Protein AF-0000000083412648 (afdb_homodimer)

pLDDT: mean 85.41, std 24.95, range [20.49, 98.94]

Radius of gyration: 26.48 Å; Cα contacts (8 Å, |Δi|>4): 550; chains: 2; bounding box: 92×62×52 Å

Nearest PDB structures (foldseek):
  4poi-assembly1_A  TM=8.663E-01  e=1.632E-08  Bacteroides caccae ATCC 43185
  4poi-assembly2_B  TM=8.519E-01  e=1.078E-08  Bacteroides caccae ATCC 43185
  4dsd-assembly2_B  TM=8.509E-01  e=1.288E-08  Bacteroides ovatus ATCC 8483
  3db7-assembly1_A  TM=8.198E-01  e=1.378E-07  Bacteroides thetaiotaomicron
  1r5m-assembly1_A  TM=4.271E-01  e=2.198E-01  Saccharomyces cerevisiae

Sequence (316 aa):
MYRFIQRTVLAIAAVVAAAFIGVNARQAISVESAELPVEAKSFIKQHFGNTTIAKYEKKFWSNSYEIELTDGTDIDFDSKGKCTGIDAPDNAFLSQSIINDLLPKSAVKTLTDNDLINSVEEIEYNSSKGYKVEVRHHTIDDYRFDAAGKVLRVNHDNMYRFIQRTVLAIAAVVAAAFIGVNARQAISVESAELPVEAKSFIKQHFGNTTIAKYEKKFWSNSYEIELTDGTDIDFDSKGKCTGIDAPDNAFLSQSIINDLLPKSAVKTLTDNDLINSVEEIEYNSSKGYKVEVRHHTIDDYRFDAAGKVLRVNHDN

Foldseek 3Di:
DDDPDDPPPPPPPPPPPPPPPPPVQQPFAALVPDPAAPLQSVLCCVQPVPWTWSDKDQDDPQRKMWTAIPQGKIWIAGNNNHTFKIFAHPPAAGDLVNVPVNAAPLQCVVCVVVVFSRQWGMWGQDQQFGIWTWGDDPFIKTWGAHNNNHTDDIDTDD/DDDPDPPPPPPPPPPPPPPPPPPVQQPFAALVPDPAAPLQSVLCCVQPVPWTWSDKDQDDPFRKMWTAIPQGKIWIAGNNNHTFKIFAHPPAAGDLVNVPVNAAPLQCVVCVVVVFSRQWGMWGQDQQFGIWTWGDDPFIKTWGAHNNNHTDDIDTDD

Secondary structure (DSSP, 8-state):
----------------------------B-TTTS---HHHHHHHHHHHTT--EEEEEE-TTT--EEEEETTS-EEEE-TTS-EEEEEPPTT----HHHHHHHS-HHHHHHHHHTT-GGGEEEEEEETTTEEEEEEESSSEEEEEE-TT--EEEEEEE-/----------------------------B-TTTS---HHHHHHHHHHHTT--EEEEEE-TTT--EEEEETTS-EEEE-TTS-EEEEEPPTT----HHHHHHHS-HHHHHHHHHTT-GGGEEEEEEETTTEEEEEEESSSEEEEEE-TT--EEEEEEE-

InterPro domains:
  IPR021533 Putative beta-lactamase-inhibitor-like, PepSY-like [PF11396] (63-151)

Organism: NCBI:txid2530390

Structure (mmCIF, N/CA/C/O backbone):
data_AF-0000000083412648-model_v1
#
loop_
_entity.id
_entity.type
_entity.pdbx_description
1 polymer 'Putative beta-lactamase-inhibitor-like PepSY-like domain-containing protein'
#
loop_
_atom_site.group_PDB
_atom_site.id
_atom_site.type_symbol
_atom_site.label_atom_id
_atom_site.label_alt_id
_atom_site.label_comp_id
_atom_site.label_asym_id
_atom_site.label_entity_id
_atom_site.label_seq_id
_atom_site.pdbx_PDB_ins_code
_atom_site.Cartn_x
_atom_site.Cartn_y
_atom_site.Cartn_z
_atom_site.occupancy
_atom_site.B_iso_or_equiv
_atom_site.auth_seq_id
_atom_site.auth_comp_id
_atom_site.auth_asym_id
_atom_site.auth_atom_id
_atom_site.pdbx_PDB_model_num
ATOM 1 N N . MET A 1 1 ? 75.505 30.616 -18.082 1 20.87 1 MET A N 1
ATOM 2 C CA . MET A 1 1 ? 75.044 30.542 -16.698 1 20.87 1 MET A CA 1
ATOM 3 C C . MET A 1 1 ? 73.56 30.199 -16.637 1 20.87 1 MET A C 1
ATOM 5 O O . MET A 1 1 ? 73.077 29.692 -15.622 1 20.87 1 MET A O 1
ATOM 9 N N . TYR A 1 2 ? 72.676 30.877 -17.502 1 27.71 2 TYR A N 1
ATOM 10 C CA . TYR A 1 2 ? 71.274 31.005 -17.121 1 27.71 2 TYR A CA 1
ATOM 11 C C . TYR A 1 2 ? 70.567 29.657 -17.18 1 27.71 2 TYR A C 1
ATOM 13 O O . TYR A 1 2 ? 70.612 28.97 -18.203 1 27.71 2 TYR A O 1
ATOM 21 N N . ARG A 1 3 ? 70.041 29.075 -15.894 1 23.71 3 ARG A N 1
ATOM 22 C CA . ARG A 1 3 ? 69.385 28.028 -15.118 1 23.71 3 ARG A CA 1
ATOM 23 C C . ARG A 1 3 ? 67.968 27.778 -15.624 1 23.71 3 ARG A C 1
ATOM 25 O O . ARG A 1 3 ? 67.204 28.721 -15.837 1 23.71 3 ARG A O 1
ATOM 32 N N . PHE A 1 4 ? 67.65 26.531 -16.208 1 28.02 4 PHE A N 1
ATOM 33 C CA . PHE A 1 4 ? 66.644 25.591 -16.687 1 28.02 4 PHE A CA 1
ATOM 34 C C . PHE A 1 4 ? 65.538 25.409 -15.655 1 28.02 4 PHE A C 1
ATOM 36 O O . PHE A 1 4 ? 65.715 24.693 -14.667 1 28.02 4 PHE A O 1
ATOM 43 N N . ILE A 1 5 ? 64.84 26.524 -15.083 1 29.88 5 ILE A N 1
ATOM 44 C CA . ILE A 1 5 ? 63.819 26.478 -14.042 1 29.88 5 ILE A CA 1
ATOM 45 C C . ILE A 1 5 ? 62.719 25.496 -14.441 1 29.88 5 ILE A C 1
ATOM 47 O O . ILE A 1 5 ? 62.359 25.402 -15.617 1 29.88 5 ILE A O 1
ATOM 51 N N . GLN A 1 6 ? 62.108 24.63 -13.303 1 23.94 6 GLN A N 1
ATOM 52 C CA . GLN A 1 6 ? 61.381 23.498 -12.739 1 23.94 6 GLN A CA 1
ATOM 53 C C . GLN A 1 6 ? 59.873 23.697 -12.861 1 23.94 6 GLN A C 1
ATOM 55 O O . GLN A 1 6 ? 59.299 24.56 -12.193 1 23.94 6 GLN A O 1
ATOM 60 N N . ARG A 1 7 ? 59.193 23.761 -14.008 1 29.31 7 ARG A N 1
ATOM 61 C CA . ARG A 1 7 ? 57.746 23.855 -14.176 1 29.31 7 ARG A CA 1
ATOM 62 C C . ARG A 1 7 ? 57.036 22.719 -13.447 1 29.31 7 ARG A C 1
ATOM 64 O O . ARG A 1 7 ? 57.278 21.544 -13.732 1 29.31 7 ARG A O 1
ATOM 71 N N . THR A 1 8 ? 56.746 22.824 -12.025 1 27.82 8 THR A N 1
ATOM 72 C CA . THR A 1 8 ? 56 22.003 -11.078 1 27.82 8 THR A CA 1
ATOM 73 C C . THR A 1 8 ? 54.539 21.88 -11.502 1 27.82 8 THR A C 1
ATOM 75 O O . THR A 1 8 ? 53.833 22.884 -11.613 1 27.82 8 THR A O 1
ATOM 78 N N . VAL A 1 9 ? 54.069 20.964 -12.428 1 27.67 9 VAL A N 1
ATOM 79 C CA . VAL A 1 9 ? 52.717 20.604 -12.841 1 27.67 9 VAL A CA 1
ATOM 80 C C . VAL A 1 9 ? 51.916 20.127 -11.631 1 27.67 9 VAL A C 1
ATOM 82 O O . VAL A 1 9 ? 52.303 19.165 -10.964 1 27.67 9 VAL A O 1
ATOM 85 N N . LEU A 1 10 ? 51.242 21.03 -10.832 1 27.02 10 LEU A N 1
ATOM 86 C CA . LEU A 1 10 ? 50.327 20.836 -9.712 1 27.02 10 LEU A CA 1
ATOM 87 C C . LEU A 1 10 ? 49.148 19.957 -10.119 1 27.02 10 LEU A C 1
ATOM 89 O O . LEU A 1 10 ? 48.396 20.305 -11.032 1 27.02 10 LEU A O 1
ATOM 93 N N . ALA A 1 11 ? 49.283 18.618 -10.088 1 28.48 11 ALA A N 1
ATOM 94 C CA . ALA A 1 11 ? 48.234 17.609 -10.215 1 28.48 11 ALA A CA 1
ATOM 95 C C . ALA A 1 11 ? 47.128 17.837 -9.189 1 28.48 11 ALA A C 1
ATOM 97 O O . ALA A 1 11 ? 47.385 17.858 -7.983 1 28.48 11 ALA A O 1
ATOM 98 N N . ILE A 1 12 ? 46.13 18.758 -9.429 1 27.4 12 ILE A N 1
ATOM 99 C CA . ILE A 1 12 ? 44.948 18.965 -8.6 1 27.4 12 ILE A CA 1
ATOM 100 C C . ILE A 1 12 ? 44.185 17.65 -8.452 1 27.4 12 ILE A C 1
ATOM 102 O O . ILE A 1 12 ? 43.732 17.073 -9.443 1 27.4 12 ILE A O 1
ATOM 106 N N . ALA A 1 13 ? 44.527 16.803 -7.482 1 26.87 13 ALA A N 1
ATOM 107 C CA . ALA A 1 13 ? 43.775 15.644 -7.009 1 26.87 13 ALA A CA 1
ATOM 108 C C . ALA A 1 13 ? 42.351 16.034 -6.623 1 26.87 13 ALA A C 1
ATOM 110 O O . ALA A 1 13 ? 42.147 16.85 -5.722 1 26.87 13 ALA A O 1
ATOM 111 N N . ALA A 1 14 ? 41.477 16.182 -7.626 1 27.5 14 ALA A N 1
ATOM 112 C CA . ALA A 1 14 ? 40.059 16.34 -7.313 1 27.5 14 ALA A CA 1
ATOM 113 C C . ALA A 1 14 ? 39.566 15.211 -6.412 1 27.5 14 ALA A C 1
ATOM 115 O O . ALA A 1 14 ? 39.633 14.038 -6.784 1 27.5 14 ALA A O 1
ATOM 116 N N . VAL A 1 15 ? 39.716 15.332 -5.092 1 28.35 15 VAL A N 1
ATOM 117 C CA . VAL A 1 15 ? 39.068 14.493 -4.089 1 28.35 15 VAL A CA 1
ATOM 118 C C . VAL A 1 15 ? 37.563 14.452 -4.344 1 28.35 15 VAL A C 1
ATOM 120 O O . VAL A 1 15 ? 36.889 15.484 -4.287 1 28.35 15 VAL A O 1
ATOM 123 N N . VAL A 1 16 ? 37.083 13.642 -5.249 1 29.91 16 VAL A N 1
ATOM 124 C CA . VAL A 1 16 ? 35.661 13.325 -5.326 1 29.91 16 VAL A CA 1
ATOM 125 C C . VAL A 1 16 ? 35.161 12.855 -3.962 1 29.91 16 VAL A C 1
ATOM 127 O O . VAL A 1 16 ? 35.573 11.8 -3.473 1 29.91 16 VAL A O 1
ATOM 130 N N . ALA A 1 17 ? 34.945 13.738 -3.031 1 29.37 17 ALA A N 1
ATOM 131 C CA . ALA A 1 17 ? 34.176 13.4 -1.836 1 29.37 17 ALA A CA 1
ATOM 132 C C . ALA A 1 17 ? 32.853 12.735 -2.206 1 29.37 17 ALA A C 1
ATOM 134 O O . ALA A 1 17 ? 31.979 13.368 -2.804 1 29.37 17 ALA A O 1
ATOM 135 N N . ALA A 1 18 ? 32.857 11.477 -2.568 1 29.18 18 ALA A N 1
ATOM 136 C CA . ALA A 1 18 ? 31.618 10.704 -2.577 1 29.18 18 ALA A CA 1
ATOM 137 C C . ALA A 1 18 ? 30.821 10.928 -1.295 1 29.18 18 ALA A C 1
ATOM 139 O O . ALA A 1 18 ? 31.222 10.475 -0.22 1 29.18 18 ALA A O 1
ATOM 140 N N . ALA A 1 19 ? 30.239 12.079 -1.138 1 29.9 19 ALA A N 1
ATOM 141 C CA . ALA A 1 19 ? 29.236 12.201 -0.082 1 29.9 19 ALA A CA 1
ATOM 142 C C . ALA A 1 19 ? 28.329 10.975 -0.044 1 29.9 19 ALA A C 1
ATOM 144 O O . ALA A 1 19 ? 27.605 10.7 -1.003 1 29.9 19 ALA A O 1
ATOM 145 N N . PHE A 1 20 ? 28.716 9.935 0.657 1 30.47 20 PHE A N 1
ATOM 146 C CA . PHE A 1 20 ? 27.807 8.88 1.092 1 30.47 20 PHE A CA 1
ATOM 147 C C . PHE A 1 20 ? 26.467 9.464 1.522 1 30.47 20 PHE A C 1
ATOM 149 O O . PHE A 1 20 ? 26.377 10.133 2.553 1 30.47 20 PHE A O 1
ATOM 156 N N . ILE A 1 21 ? 25.7 9.992 0.648 1 32.11 21 ILE A N 1
ATOM 157 C CA . ILE A 1 21 ? 24.3 10.153 1.025 1 32.11 21 ILE A CA 1
ATOM 158 C C . ILE A 1 21 ? 23.826 8.92 1.791 1 32.11 21 ILE A C 1
ATOM 160 O O . ILE A 1 21 ? 23.762 7.822 1.234 1 32.11 21 ILE A O 1
ATOM 164 N N . GLY A 1 22 ? 24.164 8.821 3.041 1 32.15 22 GLY A N 1
ATOM 165 C CA . GLY A 1 22 ? 23.523 7.855 3.92 1 32.15 22 GLY A CA 1
ATOM 166 C C . GLY A 1 22 ? 22.039 7.695 3.65 1 32.15 22 GLY A C 1
ATOM 167 O O . GLY A 1 22 ? 21.248 8.592 3.949 1 32.15 22 GLY A O 1
ATOM 168 N N . VAL A 1 23 ? 21.597 7.038 2.641 1 36.74 23 VAL A N 1
ATOM 169 C CA . VAL A 1 23 ? 20.266 6.441 2.682 1 36.74 23 VAL A CA 1
ATOM 170 C C . VAL A 1 23 ? 20.015 5.834 4.061 1 36.74 23 VAL A C 1
ATOM 172 O O . VAL A 1 23 ? 20.742 4.936 4.492 1 36.74 23 VAL A O 1
ATOM 175 N N . ASN A 1 24 ? 19.791 6.581 5.11 1 39.35 24 ASN A N 1
ATOM 176 C CA . ASN A 1 24 ? 19.325 5.907 6.317 1 39.35 24 ASN A CA 1
ATOM 177 C C . ASN A 1 24 ? 18.402 4.739 5.985 1 39.35 24 ASN A C 1
ATOM 179 O O . ASN A 1 24 ? 17.243 4.943 5.619 1 39.35 24 ASN A O 1
ATOM 183 N N . ALA A 1 25 ? 18.882 3.718 5.392 1 46.8 25 ALA A N 1
ATOM 184 C CA . ALA A 1 25 ? 18.241 2.42 5.198 1 46.8 25 ALA A CA 1
ATOM 185 C C . ALA A 1 25 ? 17.493 1.984 6.455 1 46.8 25 ALA A C 1
ATOM 187 O O . ALA A 1 25 ? 18.083 1.888 7.534 1 46.8 25 ALA A O 1
ATOM 188 N N . ARG A 1 26 ? 16.127 2.439 6.618 1 58.84 26 ARG A N 1
ATOM 189 C CA . ARG A 1 26 ? 15.425 1.791 7.72 1 58.84 26 ARG A CA 1
ATOM 190 C C . ARG A 1 26 ? 15.984 0.396 7.981 1 58.84 26 ARG A C 1
ATOM 192 O O . ARG A 1 26 ? 16.221 -0.369 7.044 1 58.84 26 ARG A O 1
ATOM 199 N N . GLN A 1 27 ? 16.615 0.21 9.173 1 75.12 27 GLN A N 1
ATOM 200 C CA . GLN A 1 27 ? 17.099 -1.108 9.57 1 75.12 27 GLN A CA 1
ATOM 201 C C . GLN A 1 27 ? 16.004 -2.161 9.43 1 75.12 27 GLN A C 1
ATOM 203 O O . GLN A 1 27 ? 14.872 -1.951 9.873 1 75.12 27 GLN A O 1
ATOM 208 N N . ALA A 1 28 ? 16.343 -3.167 8.744 1 85.17 28 ALA A N 1
ATOM 209 C CA . ALA A 1 28 ? 15.451 -4.313 8.585 1 85.17 28 ALA A CA 1
ATOM 210 C C . ALA A 1 28 ? 14.977 -4.831 9.94 1 85.17 28 ALA A C 1
ATOM 212 O O . ALA A 1 28 ? 15.731 -4.818 10.916 1 85.17 28 ALA A O 1
ATOM 213 N N . ILE A 1 29 ? 13.723 -5.139 10.07 1 91.35 29 ILE A N 1
ATOM 214 C CA . ILE A 1 29 ? 13.081 -5.65 11.276 1 91.35 29 ILE A CA 1
ATOM 215 C C . ILE A 1 29 ? 12.808 -7.144 11.122 1 91.35 29 ILE A C 1
ATOM 217 O O . ILE A 1 29 ? 12.419 -7.603 10.046 1 91.35 29 ILE A O 1
ATOM 221 N N . SER A 1 30 ? 13.106 -7.882 12.236 1 94.83 30 SER A N 1
ATOM 222 C CA . SER A 1 30 ? 12.75 -9.296 12.197 1 94.83 30 SER A CA 1
ATOM 223 C C . SER A 1 30 ? 11.238 -9.483 12.116 1 94.83 30 SER A C 1
ATOM 225 O O . SER A 1 30 ? 10.477 -8.662 12.632 1 94.83 30 SER A O 1
ATOM 227 N N . VAL A 1 31 ? 10.806 -10.588 11.523 1 95.54 31 VAL A N 1
ATOM 228 C CA . VAL A 1 31 ? 9.387 -10.901 11.392 1 95.54 31 VAL A CA 1
ATOM 229 C C . VAL A 1 31 ? 8.757 -11.036 12.776 1 95.54 31 VAL A C 1
ATOM 231 O O . VAL A 1 31 ? 7.647 -10.552 13.01 1 95.54 31 VAL A O 1
ATOM 234 N N . GLU A 1 32 ? 9.452 -11.596 13.771 1 94.65 32 GLU A N 1
ATOM 235 C CA . GLU A 1 32 ? 8.968 -11.831 15.128 1 94.65 32 GLU A CA 1
ATOM 236 C C . GLU A 1 32 ? 8.746 -10.516 15.87 1 94.65 32 GLU A C 1
ATOM 238 O O . GLU A 1 32 ? 7.836 -10.408 16.695 1 94.65 32 GLU A O 1
ATOM 243 N N . SER A 1 33 ? 9.465 -9.536 15.566 1 95.01 33 SER A N 1
ATOM 244 C CA . SER A 1 33 ? 9.411 -8.278 16.302 1 95.01 33 SER A CA 1
ATOM 245 C C . SER A 1 33 ? 8.389 -7.324 15.694 1 95.01 33 SER A C 1
ATOM 247 O O . SER A 1 33 ? 8.049 -6.303 16.295 1 95.01 33 SER A O 1
ATOM 249 N N . ALA A 1 34 ? 7.925 -7.627 14.501 1 95.43 34 ALA A N 1
ATOM 250 C CA . ALA A 1 34 ? 6.972 -6.748 13.828 1 95.43 34 ALA A CA 1
ATOM 251 C C . ALA A 1 34 ? 5.593 -6.836 14.475 1 95.43 34 ALA A C 1
ATOM 253 O O . ALA A 1 34 ? 5.174 -7.908 14.918 1 95.43 34 ALA A O 1
ATOM 254 N N . GLU A 1 35 ? 4.876 -5.726 14.581 1 95.4 35 GLU A N 1
ATOM 255 C CA . GLU A 1 35 ? 3.507 -5.7 15.088 1 95.4 35 GLU A CA 1
ATOM 256 C C . GLU A 1 35 ? 2.513 -6.138 14.016 1 95.4 35 GLU A C 1
ATOM 258 O O . GLU A 1 35 ? 1.796 -5.309 13.452 1 95.4 35 GLU A O 1
ATOM 263 N N . LEU A 1 36 ? 2.432 -7.434 13.814 1 98.04 36 LEU A N 1
ATOM 264 C CA . LEU A 1 36 ? 1.576 -8.063 12.814 1 98.04 36 LEU A CA 1
ATOM 265 C C . LEU A 1 36 ? 0.714 -9.153 13.443 1 98.04 36 LEU A C 1
ATOM 267 O O . LEU A 1 36 ? 1.077 -9.717 14.478 1 98.04 36 LEU A O 1
ATOM 271 N N . PRO A 1 37 ? -0.41 -9.458 12.786 1 98.37 37 PRO A N 1
ATOM 272 C CA . PRO A 1 37 ? -1.192 -10.609 13.243 1 98.37 37 PRO A CA 1
ATOM 273 C C . PRO A 1 37 ? -0.417 -11.922 13.152 1 98.37 37 PRO A C 1
ATOM 275 O O . PRO A 1 37 ? 0.441 -12.077 12.279 1 98.37 37 PRO A O 1
ATOM 278 N N . VAL A 1 38 ? -0.712 -12.852 13.969 1 98.36 38 VAL A N 1
ATOM 279 C CA . VAL A 1 38 ? -0.053 -14.151 14.047 1 98.36 38 VAL A CA 1
ATOM 280 C C . VAL A 1 38 ? -0.126 -14.849 12.691 1 98.36 38 VAL A C 1
ATOM 282 O O . VAL A 1 38 ? 0.855 -15.447 12.24 1 9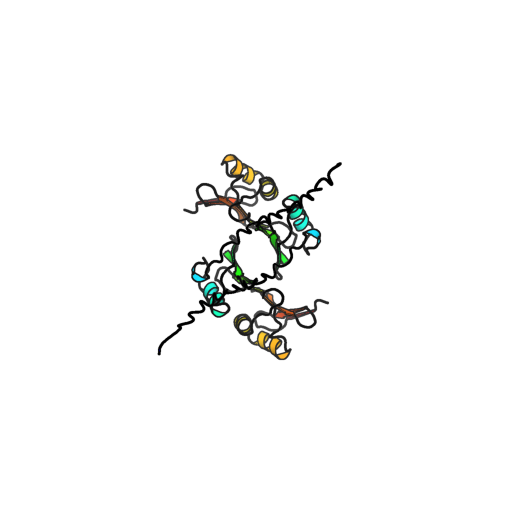8.36 38 VAL A O 1
ATOM 285 N N . GLU A 1 39 ? -1.263 -14.795 11.999 1 98.66 39 GLU A N 1
ATOM 286 C CA . GLU A 1 39 ? -1.447 -15.458 10.711 1 98.66 39 GLU A CA 1
ATOM 287 C C . GLU A 1 39 ? -0.492 -14.9 9.661 1 98.66 39 GLU A C 1
ATOM 289 O O . GLU A 1 39 ? 0.037 -15.647 8.835 1 98.66 39 GLU A O 1
ATOM 294 N N . ALA A 1 40 ? -0.319 -13.584 9.649 1 98.62 40 ALA A N 1
ATOM 295 C CA . ALA A 1 40 ? 0.614 -12.959 8.716 1 98.62 40 ALA A CA 1
ATOM 296 C C . ALA A 1 40 ? 2.048 -13.403 8.993 1 98.62 40 ALA A C 1
ATOM 298 O O . ALA A 1 40 ? 2.789 -13.744 8.068 1 98.62 40 ALA A O 1
ATOM 299 N N . LYS A 1 41 ? 2.434 -13.374 10.256 1 98.35 41 LYS A N 1
ATOM 300 C CA . LYS A 1 41 ? 3.772 -13.825 10.627 1 98.35 41 LYS A CA 1
ATOM 301 C C . LYS A 1 41 ? 4.005 -15.27 10.196 1 98.35 41 LYS A C 1
ATOM 303 O O . LYS A 1 41 ? 5.066 -15.601 9.664 1 98.35 41 LYS A O 1
ATOM 308 N N . SER A 1 42 ? 3.053 -16.125 10.428 1 98.41 42 SER A N 1
ATOM 309 C CA . SER A 1 42 ? 3.149 -17.532 10.053 1 98.41 42 SER A CA 1
ATOM 310 C C . SER A 1 42 ? 3.325 -17.692 8.547 1 98.41 42 SER A C 1
ATOM 312 O O . SER A 1 42 ? 4.137 -18.503 8.094 1 98.41 42 SER A O 1
ATOM 314 N N . PHE A 1 43 ? 2.566 -16.931 7.777 1 98.75 43 PHE A N 1
ATOM 315 C CA . PHE A 1 43 ? 2.677 -16.975 6.324 1 98.75 43 PHE A CA 1
ATOM 316 C C . PHE A 1 43 ? 4.087 -16.607 5.877 1 98.75 43 PHE A C 1
ATOM 318 O O . PHE A 1 43 ? 4.687 -17.306 5.058 1 98.75 43 PHE A O 1
ATOM 325 N N . ILE A 1 44 ? 4.623 -15.523 6.426 1 98.65 44 ILE A N 1
ATOM 326 C CA . ILE A 1 44 ? 5.945 -15.045 6.035 1 98.65 44 ILE A CA 1
ATOM 327 C C . ILE A 1 44 ? 7.003 -16.074 6.428 1 98.65 44 ILE A C 1
ATOM 329 O O . ILE A 1 44 ? 7.89 -16.396 5.634 1 98.65 44 ILE A O 1
ATOM 333 N N . LYS A 1 45 ? 6.881 -16.572 7.607 1 97.8 45 LYS A N 1
ATOM 334 C CA . LYS A 1 45 ? 7.849 -17.563 8.067 1 97.8 45 LYS A CA 1
ATOM 335 C C . LYS A 1 45 ? 7.802 -18.82 7.202 1 97.8 45 LYS A C 1
ATOM 337 O O . LYS A 1 45 ? 8.843 -19.392 6.872 1 97.8 45 LYS A O 1
ATOM 342 N N . GLN A 1 46 ? 6.67 -19.267 6.867 1 98.32 46 GLN A N 1
ATOM 343 C CA . GLN A 1 46 ? 6.484 -20.482 6.081 1 98.32 46 GLN A CA 1
ATOM 344 C C . GLN A 1 46 ? 7.125 -20.35 4.702 1 98.32 46 GLN A C 1
ATOM 346 O O . GLN A 1 46 ? 7.756 -21.289 4.213 1 98.32 46 GLN A O 1
ATOM 351 N N . HIS A 1 47 ? 7.061 -19.213 4.077 1 98.49 47 HIS A N 1
ATOM 352 C CA . HIS A 1 47 ? 7.426 -19.11 2.668 1 98.49 47 HIS A CA 1
ATOM 353 C C . HIS A 1 47 ? 8.716 -18.315 2.49 1 98.49 47 HIS A C 1
ATOM 355 O O . HIS A 1 47 ? 9.357 -18.392 1.44 1 98.49 47 HIS A O 1
ATOM 361 N N . PHE A 1 48 ? 9.049 -17.535 3.562 1 97.67 48 PHE A N 1
ATOM 362 C CA . PHE A 1 48 ? 10.2 -16.646 3.458 1 97.67 48 PHE A CA 1
ATOM 363 C C . PHE A 1 48 ? 11.049 -16.709 4.722 1 97.67 48 PHE A C 1
ATOM 365 O O . PHE A 1 48 ? 11.483 -15.676 5.237 1 97.67 48 PHE A O 1
ATOM 372 N N . GLY A 1 49 ? 11.264 -17.758 5.326 1 93.47 49 GLY A N 1
ATOM 373 C CA . GLY A 1 49 ? 11.899 -17.968 6.618 1 93.47 49 GLY A CA 1
ATOM 374 C C . GLY A 1 49 ? 13.289 -17.367 6.704 1 93.47 49 GLY A C 1
ATOM 375 O O . GLY A 1 49 ? 13.799 -17.125 7.799 1 93.47 49 GLY A O 1
ATOM 376 N N . ASN A 1 50 ? 13.923 -17.054 5.63 1 91.53 50 ASN A N 1
ATOM 377 C CA . ASN A 1 50 ? 15.291 -16.547 5.641 1 91.53 50 ASN A CA 1
ATOM 378 C C . ASN A 1 50 ? 15.339 -15.055 5.322 1 91.53 50 ASN A C 1
ATOM 380 O O . ASN A 1 50 ? 16.404 -14.515 5.018 1 91.53 50 ASN A O 1
ATOM 384 N N . THR A 1 51 ? 14.263 -14.473 5.322 1 93.73 51 THR A N 1
ATOM 385 C CA . THR A 1 51 ? 14.207 -13.058 4.972 1 93.73 51 THR A CA 1
ATOM 386 C C . THR A 1 51 ? 13.761 -12.221 6.168 1 93.73 51 THR A C 1
ATOM 388 O O . THR A 1 51 ? 13.378 -12.767 7.205 1 93.73 51 THR A O 1
ATOM 391 N N . THR A 1 52 ? 13.953 -10.873 6.09 1 96.95 52 THR A N 1
ATOM 392 C CA . THR A 1 52 ? 13.486 -9.898 7.07 1 96.95 52 THR A CA 1
ATOM 393 C C . THR A 1 52 ? 12.574 -8.866 6.414 1 96.95 52 THR A C 1
ATOM 395 O O . THR A 1 52 ? 12.387 -8.88 5.195 1 96.95 52 THR A O 1
ATOM 398 N N . ILE A 1 53 ? 11.96 -8.125 7.247 1 97.07 53 ILE A N 1
ATOM 399 C CA . ILE A 1 53 ? 11.072 -7.07 6.771 1 97.07 53 ILE A CA 1
ATOM 400 C C . ILE A 1 53 ? 11.865 -5.781 6.568 1 97.07 53 ILE A C 1
ATOM 402 O O . ILE A 1 53 ? 12.478 -5.267 7.507 1 97.07 53 ILE A O 1
ATOM 406 N N . ALA A 1 54 ? 11.878 -5.33 5.336 1 94.52 54 ALA A N 1
ATOM 407 C CA . ALA A 1 54 ? 12.521 -4.054 5.036 1 94.52 54 ALA A CA 1
ATOM 408 C C . ALA A 1 54 ? 11.66 -2.883 5.502 1 94.52 54 ALA A C 1
ATOM 410 O O . ALA A 1 54 ? 12.177 -1.897 6.032 1 94.52 54 ALA A O 1
ATOM 411 N N . LYS A 1 55 ? 10.358 -3.013 5.264 1 92.4 55 LYS A N 1
ATOM 412 C CA . LYS A 1 55 ? 9.39 -1.972 5.597 1 92.4 55 LYS A CA 1
ATOM 413 C C . LYS A 1 55 ? 7.982 -2.547 5.716 1 92.4 55 LYS A C 1
ATOM 415 O O . LYS A 1 55 ? 7.604 -3.44 4.955 1 92.4 55 LYS A O 1
ATOM 420 N N . TYR A 1 56 ? 7.264 -2.067 6.653 1 93.11 56 TYR A N 1
ATOM 421 C CA . TYR A 1 56 ? 5.838 -2.373 6.67 1 93.11 56 TYR A CA 1
ATOM 422 C C . TYR A 1 56 ? 5.028 -1.173 7.145 1 93.11 56 TYR A C 1
ATOM 424 O O . TYR A 1 56 ? 5.541 -0.318 7.871 1 93.11 56 TYR A O 1
ATOM 432 N N . GLU A 1 57 ? 3.809 -1.135 6.661 1 92.87 57 GLU A N 1
ATOM 433 C CA . GLU A 1 57 ? 2.847 -0.09 6.995 1 92.87 57 GLU A CA 1
ATOM 434 C C . GLU A 1 57 ? 1.483 -0.683 7.335 1 92.87 57 GLU A C 1
ATOM 436 O O . GLU A 1 57 ? 0.983 -1.555 6.62 1 92.87 57 GLU A O 1
ATOM 441 N N . LYS A 1 58 ? 0.946 -0.181 8.429 1 95.54 58 LYS A N 1
ATOM 442 C CA . LYS A 1 58 ? -0.442 -0.477 8.774 1 95.54 58 LYS A CA 1
ATOM 443 C C . LYS A 1 58 ? -1.365 0.669 8.37 1 95.54 58 LYS A C 1
ATOM 445 O O . LYS A 1 58 ? -1.138 1.82 8.751 1 95.54 58 LYS A O 1
ATOM 450 N N . LYS A 1 59 ? -2.397 0.355 7.618 1 95.53 59 LYS A N 1
ATOM 451 C CA . LYS A 1 59 ? -3.377 1.364 7.227 1 95.53 59 LYS A CA 1
ATOM 452 C C . LYS A 1 59 ? -4.429 1.559 8.315 1 95.53 59 LYS A C 1
ATOM 454 O O . LYS A 1 59 ? -5.032 0.591 8.784 1 95.53 59 LYS A O 1
ATOM 459 N N . PHE A 1 60 ? -4.671 2.77 8.639 1 94.91 60 PHE A N 1
ATOM 460 C CA . PHE A 1 60 ? -5.468 3.046 9.828 1 94.91 60 PHE A CA 1
ATOM 461 C C . PHE A 1 60 ? -6.928 2.674 9.6 1 94.91 60 PHE A C 1
ATOM 463 O O . PHE A 1 60 ? -7.542 2.007 10.435 1 94.91 60 PHE A O 1
ATOM 470 N N . TRP A 1 61 ? -7.474 3.026 8.453 1 95.25 61 TRP A N 1
ATOM 471 C CA . TRP A 1 61 ? -8.915 2.878 8.275 1 95.25 61 TRP A CA 1
ATOM 472 C C . TRP A 1 61 ? -9.285 1.423 8.01 1 95.25 61 TRP A C 1
ATOM 474 O O . TRP A 1 61 ? -10.344 0.958 8.436 1 95.25 61 TRP A O 1
ATOM 484 N N . SER A 1 62 ? -8.431 0.723 7.342 1 94.34 62 SER A N 1
ATOM 485 C CA . SER A 1 62 ? -8.745 -0.657 6.988 1 94.34 62 SER A CA 1
ATOM 486 C C . SER A 1 62 ? -8.075 -1.639 7.943 1 94.34 62 SER A C 1
ATOM 488 O O . SER A 1 62 ? -8.395 -2.829 7.944 1 94.34 62 SER A O 1
ATOM 490 N N . ASN A 1 63 ? -7.069 -1.238 8.744 1 96.52 63 ASN A N 1
ATOM 491 C CA . ASN A 1 63 ? -6.237 -2.074 9.603 1 96.52 63 ASN A CA 1
ATOM 492 C C . ASN A 1 63 ? -5.5 -3.143 8.801 1 96.52 63 ASN A C 1
ATOM 494 O O . ASN A 1 63 ? -5.215 -4.225 9.316 1 96.52 63 ASN A O 1
ATOM 498 N N . SER A 1 64 ? -5.355 -2.875 7.539 1 97.19 64 SER A N 1
ATOM 499 C CA . SER A 1 64 ? -4.587 -3.761 6.67 1 97.19 64 SER A CA 1
ATOM 500 C C . SER A 1 64 ? -3.093 -3.475 6.77 1 97.19 64 SER A C 1
ATOM 502 O O . SER A 1 64 ? -2.687 -2.457 7.334 1 97.19 64 SER A O 1
ATOM 504 N N . TYR A 1 65 ? -2.297 -4.436 6.252 1 97.74 65 TYR A N 1
ATOM 505 C CA . TYR A 1 65 ? -0.844 -4.341 6.34 1 97.74 65 TYR A CA 1
ATOM 506 C C . TYR A 1 65 ? -0.205 -4.458 4.961 1 97.74 65 TYR A C 1
ATOM 508 O O . TYR A 1 65 ? -0.583 -5.322 4.166 1 97.74 65 TYR A O 1
ATOM 516 N N . GLU A 1 66 ? 0.672 -3.609 4.676 1 97.04 66 GLU A N 1
ATOM 517 C CA . GLU A 1 66 ? 1.547 -3.693 3.511 1 97.04 66 GLU A CA 1
ATOM 518 C C . GLU A 1 66 ? 2.998 -3.919 3.925 1 97.04 66 GLU A C 1
ATOM 520 O O . GLU A 1 66 ? 3.556 -3.143 4.704 1 97.04 66 GLU A O 1
ATOM 525 N N . ILE A 1 67 ? 3.59 -4.943 3.35 1 97.41 67 ILE A N 1
ATOM 526 C CA . ILE A 1 67 ? 4.908 -5.388 3.789 1 97.41 67 ILE A CA 1
ATOM 527 C C . ILE A 1 67 ? 5.844 -5.492 2.588 1 97.41 67 ILE A C 1
ATOM 529 O O . ILE A 1 67 ? 5.452 -5.985 1.528 1 97.41 67 ILE A O 1
ATOM 533 N N . GLU A 1 68 ? 6.971 -4.979 2.738 1 95.71 68 GLU A N 1
ATOM 534 C CA . GLU A 1 68 ? 8.076 -5.262 1.826 1 95.71 68 GLU A CA 1
ATOM 535 C C . GLU A 1 68 ? 9.175 -6.061 2.522 1 95.71 68 GLU A C 1
ATOM 537 O O . GLU A 1 68 ? 9.722 -5.621 3.535 1 95.71 68 GLU A O 1
ATOM 542 N N . LEU A 1 69 ? 9.473 -7.182 1.958 1 97.41 69 LEU A N 1
ATOM 543 C CA . LEU A 1 69 ? 10.576 -7.983 2.477 1 97.41 69 LEU A CA 1
ATOM 544 C C . LEU A 1 69 ? 11.905 -7.525 1.886 1 97.41 69 LEU A C 1
ATOM 546 O O . LEU A 1 69 ? 11.931 -6.836 0.864 1 97.41 69 LEU A O 1
ATOM 550 N N . THR A 1 70 ? 13.031 -7.928 2.498 1 96.07 70 THR A N 1
ATOM 551 C CA . THR A 1 70 ? 14.359 -7.481 2.091 1 96.07 70 THR A CA 1
ATOM 552 C C . THR A 1 70 ? 14.745 -8.088 0.745 1 96.07 70 THR A C 1
ATOM 554 O O . THR A 1 70 ? 15.655 -7.596 0.075 1 96.07 70 THR A O 1
ATOM 557 N N . ASP A 1 71 ? 14.107 -9.174 0.319 1 95.14 71 ASP A N 1
ATOM 558 C CA . ASP A 1 71 ? 14.425 -9.75 -0.984 1 95.14 71 ASP A CA 1
ATOM 559 C C . ASP A 1 71 ? 13.656 -9.045 -2.099 1 95.14 71 ASP A C 1
ATOM 561 O O . ASP A 1 71 ? 13.85 -9.343 -3.279 1 95.14 71 ASP A O 1
ATOM 565 N N . GLY A 1 72 ? 12.695 -8.158 -1.702 1 94.19 72 GLY A N 1
ATOM 566 C CA . GLY A 1 72 ? 11.978 -7.38 -2.698 1 94.19 72 GLY A CA 1
ATOM 567 C C . GLY A 1 72 ? 10.534 -7.814 -2.87 1 94.19 72 GLY A C 1
ATOM 568 O O . GLY A 1 72 ? 9.78 -7.197 -3.625 1 94.19 72 GLY A O 1
ATOM 569 N N . THR A 1 73 ? 10.075 -8.846 -2.121 1 97.42 73 THR A N 1
ATOM 570 C CA . THR A 1 73 ? 8.689 -9.299 -2.184 1 97.42 73 THR A CA 1
ATOM 571 C C . THR A 1 73 ? 7.765 -8.31 -1.48 1 97.42 73 THR A C 1
ATOM 573 O O . THR A 1 73 ? 8.082 -7.821 -0.393 1 97.42 73 THR A O 1
ATOM 576 N N . ASP A 1 74 ? 6.68 -8.02 -2.113 1 97.23 74 ASP A N 1
ATOM 577 C CA . ASP A 1 74 ? 5.638 -7.196 -1.508 1 97.23 74 ASP A CA 1
ATOM 578 C C . ASP A 1 74 ? 4.417 -8.037 -1.141 1 97.23 74 ASP A C 1
ATOM 580 O O . ASP A 1 74 ? 3.955 -8.853 -1.941 1 97.23 74 ASP A O 1
ATOM 584 N N . ILE A 1 75 ? 3.914 -7.783 0.018 1 98.69 75 ILE A N 1
ATOM 585 C CA . ILE A 1 75 ? 2.782 -8.575 0.487 1 98.69 75 ILE A CA 1
ATOM 586 C C . ILE A 1 75 ? 1.749 -7.661 1.143 1 98.69 75 ILE A C 1
ATOM 588 O O . ILE A 1 75 ? 2.101 -6.787 1.939 1 98.69 75 ILE A O 1
ATOM 592 N N . ASP A 1 76 ? 0.515 -7.918 0.834 1 98.58 76 ASP A N 1
ATOM 593 C CA . ASP A 1 76 ? -0.613 -7.261 1.487 1 98.58 76 ASP A CA 1
ATOM 594 C C . ASP A 1 76 ? -1.409 -8.252 2.335 1 98.58 76 ASP A C 1
ATOM 596 O O . ASP A 1 76 ? -1.772 -9.33 1.861 1 98.58 76 ASP A O 1
ATOM 600 N N . PHE A 1 77 ? -1.713 -7.841 3.567 1 98.78 77 PHE A N 1
ATOM 601 C CA . PHE A 1 77 ? -2.558 -8.624 4.461 1 98.78 77 PHE A CA 1
ATOM 602 C C . PHE A 1 77 ? -3.776 -7.818 4.898 1 98.78 77 PHE A C 1
ATOM 604 O O . PHE A 1 77 ? -3.694 -6.598 5.06 1 98.78 77 PHE A O 1
ATOM 611 N N . ASP A 1 78 ? -4.87 -8.546 5.079 1 98.4 78 ASP A N 1
ATOM 612 C CA . ASP A 1 78 ? -6.014 -7.881 5.696 1 98.4 78 ASP A CA 1
ATOM 613 C C . ASP A 1 78 ? -5.837 -7.776 7.209 1 98.4 78 ASP A C 1
ATOM 615 O O . ASP A 1 78 ? -4.77 -8.094 7.739 1 98.4 78 ASP A O 1
ATOM 619 N N . SER A 1 79 ? -6.843 -7.299 7.874 1 98.15 79 SER A N 1
ATOM 620 C CA . SER A 1 79 ? -6.764 -6.996 9.299 1 98.15 79 SER A CA 1
ATOM 621 C C . SER A 1 79 ? -6.552 -8.262 10.123 1 98.15 79 SER A C 1
ATOM 623 O O . SER A 1 79 ? -6.08 -8.197 11.26 1 98.15 79 SER A O 1
ATOM 625 N N . LYS A 1 80 ? -6.885 -9.407 9.571 1 98.29 80 LYS A N 1
ATOM 626 C CA . LYS A 1 80 ? -6.754 -10.68 10.275 1 98.29 80 LYS A CA 1
ATOM 627 C C . LYS A 1 80 ? -5.462 -11.393 9.886 1 98.29 80 LYS A C 1
ATOM 629 O O . LYS A 1 80 ? -5.154 -12.463 10.415 1 98.29 80 LYS A O 1
ATOM 634 N N . GLY A 1 81 ? -4.714 -10.818 8.938 1 98.61 81 GLY A N 1
ATOM 635 C CA . GLY A 1 81 ? -3.435 -11.39 8.546 1 98.61 81 GLY A CA 1
ATOM 636 C C . GLY A 1 81 ? -3.536 -12.314 7.348 1 98.61 81 GLY A C 1
ATOM 637 O O . GLY A 1 81 ? -2.563 -12.977 6.985 1 98.61 81 GLY A O 1
ATOM 638 N N . LYS A 1 82 ? -4.699 -12.414 6.787 1 98.59 82 LYS A N 1
ATOM 639 C CA . LYS A 1 82 ? -4.823 -13.163 5.539 1 98.59 82 LYS A CA 1
ATOM 640 C C . LYS A 1 82 ? -4.178 -12.409 4.38 1 98.59 82 LYS A C 1
ATOM 642 O O . LYS A 1 82 ? -4.416 -11.212 4.202 1 98.59 82 LYS A O 1
ATOM 647 N N . CYS A 1 83 ? -3.443 -13.123 3.571 1 98.83 83 CYS A N 1
ATOM 648 C CA . CYS A 1 83 ? -2.8 -12.517 2.41 1 98.83 83 CYS A CA 1
ATOM 649 C C . CYS A 1 83 ? -3.826 -12.173 1.336 1 98.83 83 CYS A C 1
ATOM 651 O O . CYS A 1 83 ? -4.57 -13.044 0.881 1 98.83 83 CYS A O 1
ATOM 653 N N . THR A 1 84 ? -3.832 -10.92 0.915 1 98.62 84 THR A N 1
ATOM 654 C CA . THR A 1 84 ? -4.755 -10.482 -0.126 1 98.62 84 THR A CA 1
ATOM 655 C C . THR A 1 84 ? -3.997 -10.094 -1.393 1 98.62 84 THR A C 1
ATOM 657 O O . THR A 1 84 ? -4.606 -9.837 -2.433 1 98.62 84 THR A O 1
ATOM 660 N N . GLY A 1 85 ? -2.706 -10.028 -1.306 1 98.67 85 GLY A N 1
ATOM 661 C CA . GLY A 1 85 ? -1.857 -9.712 -2.444 1 98.67 85 GLY A CA 1
ATOM 662 C C . GLY A 1 85 ? -0.398 -10.054 -2.212 1 98.67 85 GLY A C 1
ATOM 663 O O . GLY A 1 85 ? 0.119 -9.879 -1.107 1 98.67 85 GLY A O 1
ATOM 664 N N . ILE A 1 86 ? 0.254 -10.486 -3.309 1 98.86 86 ILE A N 1
ATOM 665 C CA . ILE A 1 86 ? 1.684 -10.767 -3.234 1 98.86 86 ILE A CA 1
ATOM 666 C C . ILE A 1 86 ? 2.323 -10.559 -4.604 1 98.86 86 ILE A C 1
ATOM 668 O O . ILE A 1 86 ? 1.774 -10.985 -5.624 1 98.86 86 ILE A O 1
ATOM 672 N N . ASP A 1 87 ? 3.428 -9.847 -4.626 1 98.06 87 ASP A N 1
ATOM 673 C CA . ASP A 1 87 ? 4.24 -9.596 -5.812 1 98.06 87 ASP A CA 1
ATOM 674 C C . ASP A 1 87 ? 5.662 -10.122 -5.625 1 98.06 87 ASP A C 1
ATOM 676 O O . ASP A 1 87 ? 6.345 -9.752 -4.668 1 98.06 87 ASP A O 1
ATOM 680 N N . ALA A 1 88 ? 6.094 -10.881 -6.541 1 97.96 88 ALA A N 1
ATOM 681 C CA . ALA A 1 88 ? 7.484 -11.329 -6.536 1 97.96 88 ALA A CA 1
ATOM 682 C C . ALA A 1 88 ? 8.439 -10.156 -6.735 1 97.96 88 ALA A C 1
ATOM 684 O O . ALA A 1 88 ? 8.028 -9.08 -7.176 1 97.96 88 ALA A O 1
ATOM 685 N N . PRO A 1 89 ? 9.682 -10.372 -6.347 1 95.11 89 PRO A N 1
ATOM 686 C CA . PRO A 1 89 ? 10.678 -9.357 -6.696 1 95.11 89 PRO A CA 1
ATOM 687 C C . PRO A 1 89 ? 10.769 -9.112 -8.201 1 95.11 89 PRO A C 1
ATOM 689 O O . PRO A 1 89 ? 10.321 -9.944 -8.993 1 95.11 89 PRO A O 1
ATOM 692 N N . ASP A 1 90 ? 11.367 -7.974 -8.519 1 88.1 90 ASP A N 1
ATOM 693 C CA . ASP A 1 90 ? 11.558 -7.667 -9.932 1 88.1 90 ASP A CA 1
ATOM 694 C C . ASP A 1 90 ? 12.266 -8.813 -10.653 1 88.1 90 ASP A C 1
ATOM 696 O O . ASP A 1 90 ? 13.27 -9.334 -10.163 1 88.1 90 ASP A O 1
ATOM 700 N N . ASN A 1 91 ? 11.746 -9.204 -11.764 1 88.67 91 ASN A N 1
ATOM 701 C CA . ASN A 1 91 ? 12.292 -10.228 -12.648 1 88.67 91 ASN A CA 1
ATOM 702 C C . ASN A 1 91 ? 12.33 -11.594 -11.967 1 88.67 91 ASN A C 1
ATOM 704 O O . ASN A 1 91 ? 13.241 -12.388 -12.211 1 88.67 91 ASN A O 1
ATOM 708 N N . ALA A 1 92 ? 11.512 -11.825 -10.98 1 96.37 92 ALA A N 1
ATOM 709 C CA . ALA A 1 92 ? 11.387 -13.123 -10.322 1 96.37 92 ALA A CA 1
ATOM 710 C C . ALA A 1 92 ? 9.948 -13.629 -10.375 1 96.37 92 ALA A C 1
ATOM 712 O O . ALA A 1 92 ? 9.074 -12.974 -10.946 1 96.37 92 ALA A O 1
ATOM 713 N N . PHE A 1 93 ? 9.807 -14.903 -9.896 1 98.52 93 PHE A N 1
ATOM 714 C CA . PHE A 1 93 ? 8.505 -15.56 -9.861 1 98.52 93 PHE A CA 1
ATOM 715 C C . PHE A 1 93 ? 8.212 -16.108 -8.469 1 98.52 93 PHE A C 1
ATOM 717 O O . PHE A 1 93 ? 9.13 -16.319 -7.674 1 98.52 93 PHE A O 1
ATOM 724 N N . LEU A 1 94 ? 6.904 -16.234 -8.23 1 98.79 94 LEU A N 1
ATOM 725 C CA . LEU A 1 94 ? 6.49 -16.848 -6.973 1 98.79 94 LEU A CA 1
ATOM 726 C C . LEU A 1 94 ? 6.759 -18.349 -6.988 1 98.79 94 LEU A C 1
ATOM 728 O O . LEU A 1 94 ? 6.667 -18.99 -8.037 1 98.79 94 LEU A O 1
ATOM 732 N N . SER A 1 95 ? 7.069 -18.885 -5.795 1 98.3 95 SER A N 1
ATOM 733 C CA . SER A 1 95 ? 7.257 -20.329 -5.7 1 98.3 95 SER A CA 1
ATOM 734 C C . SER A 1 95 ? 5.924 -21.066 -5.783 1 98.3 95 SER A C 1
ATOM 736 O O . SER A 1 95 ? 4.883 -20.521 -5.409 1 98.3 95 SER A O 1
ATOM 738 N N . GLN A 1 96 ? 6.01 -22.32 -6.206 1 98.39 96 GLN A N 1
ATOM 739 C CA . GLN A 1 96 ? 4.796 -23.125 -6.299 1 98.39 96 GLN A CA 1
ATOM 740 C C . GLN A 1 96 ? 4.15 -23.307 -4.929 1 98.39 96 GLN A C 1
ATOM 742 O O . GLN A 1 96 ? 2.924 -23.367 -4.817 1 98.39 96 GLN A O 1
ATOM 747 N N . SER A 1 97 ? 4.925 -23.41 -3.891 1 98.47 97 SER A N 1
ATOM 748 C CA . SER A 1 97 ? 4.389 -23.56 -2.542 1 98.47 97 SER A CA 1
ATOM 749 C C . SER A 1 97 ? 3.479 -22.392 -2.175 1 98.47 97 SER A C 1
ATOM 751 O O . SER A 1 97 ? 2.428 -22.586 -1.56 1 98.47 97 SER A O 1
ATOM 753 N N . ILE A 1 98 ? 3.91 -21.122 -2.532 1 98.91 98 ILE A N 1
ATOM 754 C CA . ILE A 1 98 ? 3.101 -19.934 -2.284 1 98.91 98 ILE A CA 1
ATOM 755 C C . ILE A 1 98 ? 1.81 -20.009 -3.096 1 98.91 98 ILE A C 1
ATOM 757 O O . ILE A 1 98 ? 0.724 -1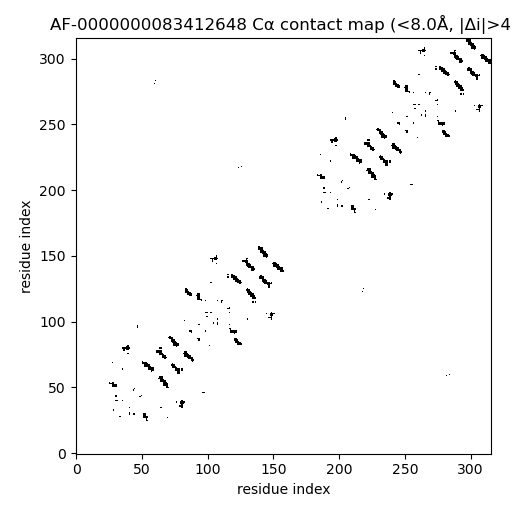9.75 -2.572 1 98.91 98 ILE A O 1
ATOM 761 N N . ILE A 1 99 ? 1.935 -20.372 -4.347 1 98.94 99 ILE A N 1
ATOM 762 C CA . ILE A 1 99 ? 0.798 -20.447 -5.259 1 98.94 99 ILE A CA 1
ATOM 763 C C . ILE A 1 99 ? -0.211 -21.469 -4.742 1 98.94 99 ILE A C 1
ATOM 765 O O . ILE A 1 99 ? -1.41 -21.189 -4.676 1 98.94 99 ILE A O 1
ATOM 769 N N . ASN A 1 100 ? 0.252 -22.643 -4.271 1 98.82 100 ASN A N 1
ATOM 770 C CA . ASN A 1 100 ? -0.606 -23.693 -3.732 1 98.82 100 ASN A CA 1
ATOM 771 C C . ASN A 1 100 ? -1.347 -23.224 -2.483 1 98.82 100 ASN A C 1
ATOM 773 O O . ASN A 1 100 ? -2.48 -23.641 -2.235 1 98.82 100 ASN A O 1
ATOM 777 N N . ASP A 1 101 ? -0.702 -22.431 -1.737 1 98.75 101 ASP A N 1
ATOM 778 C CA . ASP A 1 101 ? -1.276 -21.977 -0.474 1 98.75 101 ASP A CA 1
ATOM 779 C C . ASP A 1 101 ? -2.34 -20.907 -0.707 1 98.75 101 ASP A C 1
ATOM 781 O O . ASP A 1 101 ? -3.309 -20.812 0.049 1 98.75 101 ASP A O 1
ATOM 785 N N . LEU A 1 102 ? -2.21 -20.089 -1.71 1 98.89 102 LEU A N 1
ATOM 786 C CA . LEU A 1 102 ? -3.044 -18.902 -1.863 1 98.89 102 LEU A CA 1
ATOM 787 C C . LEU A 1 102 ? -4.211 -19.175 -2.806 1 98.89 102 LEU A C 1
ATOM 789 O O . LEU A 1 102 ? -5.267 -18.549 -2.691 1 98.89 102 LEU A O 1
ATOM 793 N N . LEU A 1 103 ? -4.031 -20.124 -3.734 1 98.93 103 LEU A N 1
ATOM 794 C CA . LEU A 1 103 ? -5.054 -20.32 -4.755 1 98.93 103 LEU A CA 1
ATOM 795 C C . LEU A 1 103 ? -5.828 -21.611 -4.509 1 98.93 103 LEU A C 1
ATOM 797 O O . LEU A 1 103 ? -5.27 -22.587 -4.002 1 98.93 103 LEU A O 1
ATOM 801 N N . PRO A 1 104 ? -7.093 -21.594 -5 1 98.84 104 PRO A N 1
ATOM 802 C CA . PRO A 1 104 ? -7.83 -22.86 -4.987 1 98.84 104 PRO A CA 1
ATOM 803 C C . PRO A 1 104 ? -7.211 -23.912 -5.905 1 98.84 104 PRO A C 1
ATOM 805 O O . PRO A 1 104 ? -6.577 -23.567 -6.905 1 98.84 104 PRO A O 1
ATOM 808 N N . LYS A 1 105 ? -7.489 -25.145 -5.614 1 98.73 105 LYS A N 1
ATOM 809 C CA . LYS A 1 105 ? -6.914 -26.267 -6.351 1 98.73 105 LYS A CA 1
ATOM 810 C C . LYS A 1 105 ? -7.242 -26.174 -7.839 1 98.73 105 LYS A C 1
ATOM 812 O O . LYS A 1 105 ? -6.407 -26.498 -8.685 1 98.73 105 LYS A O 1
ATOM 817 N N . SER A 1 106 ? -8.443 -25.76 -8.196 1 98.8 106 SER A N 1
ATOM 818 C CA . SER A 1 106 ? -8.854 -25.675 -9.594 1 98.8 106 SER A CA 1
ATOM 819 C C . SER A 1 106 ? -8.034 -24.636 -10.35 1 98.8 106 SER A C 1
ATOM 821 O O . SER A 1 106 ? -7.692 -24.837 -11.517 1 98.8 106 SER A O 1
ATOM 823 N N . ALA A 1 107 ? -7.705 -23.52 -9.692 1 98.9 107 ALA A N 1
ATOM 824 C CA . ALA A 1 107 ? -6.862 -22.508 -10.324 1 98.9 107 ALA A CA 1
ATOM 825 C C . ALA A 1 107 ? -5.435 -23.017 -10.505 1 98.9 107 ALA A C 1
ATOM 827 O O . ALA A 1 107 ? -4.826 -22.817 -11.559 1 98.9 107 ALA A O 1
ATOM 828 N N . VAL A 1 108 ? -4.899 -23.654 -9.5 1 98.91 108 VAL A N 1
ATOM 829 C CA . VAL A 1 108 ? -3.57 -24.251 -9.579 1 98.91 108 VAL A CA 1
ATOM 830 C C . VAL A 1 108 ? -3.513 -25.232 -10.748 1 98.91 108 VAL A C 1
ATOM 832 O O . VAL A 1 108 ? -2.558 -25.224 -11.528 1 98.91 108 VAL A O 1
ATOM 835 N N . LYS A 1 109 ? -4.521 -26.061 -10.907 1 98.81 109 LYS A N 1
ATOM 836 C CA . LYS A 1 109 ? -4.587 -27.022 -12.004 1 98.81 109 LYS A CA 1
ATOM 837 C C . LYS A 1 109 ? -4.566 -26.315 -13.356 1 98.81 109 LYS A C 1
ATOM 839 O O . LYS A 1 109 ? -3.861 -26.739 -14.273 1 98.81 109 LYS A O 1
ATOM 844 N N . THR A 1 110 ? -5.337 -25.271 -13.461 1 98.53 110 THR A N 1
ATOM 845 C CA . THR A 1 110 ? -5.378 -24.513 -14.707 1 98.53 110 THR A CA 1
ATOM 846 C C . THR A 1 110 ? -3.992 -23.988 -15.066 1 98.53 110 THR A C 1
ATOM 848 O O . THR A 1 110 ? -3.546 -24.126 -16.208 1 98.53 110 THR A O 1
ATOM 851 N N . LEU A 1 111 ? -3.302 -23.402 -14.129 1 98.58 111 LEU A N 1
ATOM 852 C CA . LEU A 1 111 ? -1.969 -22.856 -14.362 1 98.58 111 LEU A CA 1
ATOM 853 C C . LEU A 1 111 ? -0.981 -23.965 -14.71 1 98.58 111 LEU A C 1
ATOM 855 O O . LEU A 1 111 ? -0.141 -23.797 -15.597 1 98.58 111 LEU A O 1
ATOM 859 N N . THR A 1 112 ? -1.075 -25.068 -13.996 1 98.58 112 THR A N 1
ATOM 860 C CA . THR A 1 112 ? -0.196 -26.207 -14.236 1 98.58 112 THR A CA 1
ATOM 861 C C . THR A 1 112 ? -0.445 -26.8 -15.62 1 98.58 112 THR A C 1
ATOM 863 O O . THR A 1 112 ? 0.497 -27.033 -16.381 1 98.58 112 THR A O 1
ATOM 866 N N . ASP A 1 113 ? -1.725 -27.035 -15.997 1 98.15 113 ASP A N 1
ATOM 867 C CA . ASP A 1 113 ? -2.093 -27.633 -17.277 1 98.15 113 ASP A CA 1
ATOM 868 C C . ASP A 1 113 ? -1.631 -26.763 -18.443 1 98.15 113 ASP A C 1
ATOM 870 O O . ASP A 1 113 ? -1.367 -27.268 -19.536 1 98.15 113 ASP A O 1
ATOM 874 N N . ASN A 1 114 ? -1.496 -25.486 -18.272 1 96.39 114 ASN A N 1
ATOM 875 C CA . ASN A 1 114 ? -1.098 -24.561 -19.328 1 96.39 114 ASN A CA 1
ATOM 876 C C . ASN A 1 114 ? 0.392 -24.237 -19.257 1 96.39 114 ASN A C 1
ATOM 878 O O . ASN A 1 114 ? 0.866 -23.328 -19.94 1 96.39 114 ASN A O 1
ATOM 882 N N . ASP A 1 115 ? 1.112 -24.925 -18.351 1 96.86 115 ASP A N 1
ATOM 883 C CA . ASP A 1 115 ? 2.554 -24.783 -18.174 1 96.86 115 ASP A CA 1
ATOM 884 C C . ASP A 1 115 ? 2.914 -23.372 -17.714 1 96.86 115 ASP A C 1
ATOM 886 O O . ASP A 1 115 ? 3.893 -22.79 -18.186 1 96.86 115 ASP A O 1
ATOM 890 N N . LEU A 1 116 ? 2.086 -22.79 -16.787 1 97.82 116 LEU A N 1
ATOM 891 C CA . LEU A 1 116 ? 2.248 -21.401 -16.373 1 97.82 116 LEU A CA 1
ATOM 892 C C . LEU A 1 116 ? 2.579 -21.312 -14.887 1 97.82 116 LEU A C 1
ATOM 894 O O . LEU A 1 116 ? 2.871 -20.228 -14.376 1 97.82 116 LEU A O 1
ATOM 898 N N . ILE A 1 117 ? 2.553 -22.419 -14.149 1 98.53 117 ILE A N 1
ATOM 899 C CA . ILE A 1 117 ? 2.624 -22.42 -12.692 1 98.53 117 ILE A CA 1
ATOM 900 C C . ILE A 1 117 ? 3.932 -21.775 -12.238 1 98.53 117 ILE A C 1
ATOM 902 O O . ILE A 1 117 ? 3.961 -21.054 -11.238 1 98.53 117 ILE A O 1
ATOM 906 N N . ASN A 1 118 ? 4.994 -21.911 -13.009 1 97.84 118 ASN A N 1
ATOM 907 C CA . ASN A 1 118 ? 6.299 -21.382 -12.628 1 97.84 118 ASN A CA 1
ATOM 908 C C . ASN A 1 118 ? 6.538 -19.998 -13.223 1 97.84 118 ASN A C 1
ATOM 910 O O . ASN A 1 118 ? 7.649 -19.468 -13.149 1 97.84 118 ASN A O 1
ATOM 914 N N . SER A 1 119 ? 5.515 -19.411 -13.788 1 98.08 119 SER A N 1
ATOM 915 C CA . SER A 1 119 ? 5.627 -18.107 -14.434 1 98.08 119 SER A CA 1
ATOM 916 C C . SER A 1 119 ? 4.774 -17.062 -13.722 1 98.08 119 SER A C 1
ATOM 918 O O . SER A 1 119 ? 4.57 -15.962 -14.24 1 98.08 119 SER A O 1
ATOM 920 N N . VAL A 1 120 ? 4.281 -17.381 -12.528 1 98.77 120 VAL A N 1
ATOM 921 C CA . VAL A 1 120 ? 3.417 -16.479 -11.775 1 98.77 120 VAL A CA 1
ATOM 922 C C . VAL A 1 120 ? 4.262 -15.42 -11.071 1 98.77 120 VAL A C 1
ATOM 924 O O . VAL A 1 120 ? 5.177 -15.75 -10.313 1 98.77 120 VAL A O 1
ATOM 927 N N . GLU A 1 121 ? 3.908 -14.127 -11.268 1 98.08 121 GLU A N 1
ATOM 928 C CA . GLU A 1 121 ? 4.658 -13.028 -10.669 1 98.08 121 GLU A CA 1
ATOM 929 C C . GLU A 1 121 ? 3.855 -12.351 -9.561 1 98.08 121 GLU A C 1
ATOM 931 O O . GLU A 1 121 ? 4.427 -11.72 -8.67 1 98.08 121 GLU A O 1
ATOM 936 N N . GLU A 1 122 ? 2.52 -12.385 -9.665 1 98.37 122 GLU A N 1
ATOM 937 C CA . GLU A 1 122 ? 1.663 -11.649 -8.74 1 98.37 122 GLU A CA 1
ATOM 938 C C . GLU A 1 122 ? 0.319 -12.348 -8.557 1 98.37 122 GLU A C 1
ATOM 940 O O . GLU A 1 122 ? -0.236 -12.895 -9.511 1 98.37 122 GLU A O 1
ATOM 945 N N . ILE A 1 123 ? -0.217 -12.317 -7.366 1 98.87 123 ILE A N 1
ATOM 946 C CA . ILE A 1 123 ? -1.565 -12.762 -7.029 1 98.87 123 ILE A CA 1
ATOM 947 C C . ILE A 1 123 ? -2.274 -11.684 -6.211 1 98.87 123 ILE A C 1
ATOM 949 O O . ILE A 1 123 ? -1.721 -11.172 -5.235 1 98.87 123 ILE A O 1
ATOM 953 N N . GLU A 1 124 ? -3.457 -11.311 -6.617 1 98.8 124 GLU A N 1
ATOM 954 C CA . GLU A 1 124 ? -4.344 -10.445 -5.847 1 98.8 124 GLU A CA 1
ATOM 955 C C . GLU A 1 124 ? -5.703 -11.102 -5.627 1 98.8 124 GLU A C 1
ATOM 957 O O . GLU A 1 124 ? -6.267 -11.697 -6.548 1 98.8 124 GLU A O 1
ATOM 962 N N . TYR A 1 125 ? -6.204 -10.884 -4.408 1 98.6 125 TYR A N 1
ATOM 963 C CA . TYR A 1 125 ? -7.485 -11.475 -4.038 1 98.6 125 TYR A CA 1
ATOM 964 C C . TYR A 1 125 ? -8.472 -10.402 -3.594 1 98.6 125 TYR A C 1
ATOM 966 O O . TYR A 1 125 ? -8.102 -9.464 -2.884 1 98.6 125 TYR A O 1
ATOM 974 N N . ASN A 1 126 ? -9.644 -10.543 -4.024 1 97.86 126 ASN A N 1
ATOM 975 C CA . ASN A 1 126 ? -10.816 -9.794 -3.582 1 97.86 126 ASN A CA 1
ATOM 976 C C . ASN A 1 126 ? -11.989 -10.719 -3.273 1 97.86 126 ASN A C 1
ATOM 978 O O . ASN A 1 126 ? -12.371 -11.543 -4.105 1 97.86 126 ASN A O 1
ATOM 982 N N . SER A 1 127 ? -12.552 -10.545 -2.136 1 96.02 127 SER A N 1
ATOM 983 C CA . SER A 1 127 ? -13.533 -11.508 -1.646 1 96.02 127 SER A CA 1
ATOM 984 C C . SER A 1 127 ? -14.762 -11.553 -2.549 1 96.02 127 SER A C 1
ATOM 986 O O . SER A 1 127 ? -15.432 -12.583 -2.643 1 96.02 127 SER A O 1
ATOM 988 N N . SER A 1 128 ? -15.107 -10.462 -3.174 1 96.59 128 SER A N 1
ATOM 989 C CA . SER A 1 128 ? -16.304 -10.416 -4.007 1 96.59 128 SER A CA 1
ATOM 990 C C . SER A 1 128 ? -15.973 -10.712 -5.467 1 96.59 128 SER A C 1
ATOM 992 O O . SER A 1 128 ? -16.857 -11.067 -6.249 1 96.59 128 SER A O 1
ATOM 994 N N . LYS A 1 129 ? -14.725 -10.648 -5.875 1 97.14 129 LYS A N 1
ATOM 995 C CA . LYS A 1 129 ? -14.394 -10.714 -7.295 1 97.14 129 LYS A CA 1
ATOM 996 C C . LYS A 1 129 ? -13.487 -11.904 -7.594 1 97.14 129 LYS A C 1
ATOM 998 O O . LYS A 1 129 ? -13.362 -12.322 -8.747 1 97.14 129 LYS A O 1
ATOM 1003 N N . GLY A 1 130 ? -12.783 -12.408 -6.551 1 98.45 130 GLY A N 1
ATOM 1004 C CA . GLY A 1 130 ? -11.924 -13.569 -6.725 1 98.45 130 GLY A CA 1
ATOM 1005 C C . GLY A 1 130 ? -10.458 -13.211 -6.87 1 98.45 130 GLY A C 1
ATOM 1006 O O . GLY A 1 130 ? -9.939 -12.382 -6.119 1 98.45 130 GLY A O 1
ATOM 1007 N N . TYR A 1 131 ? -9.77 -13.923 -7.778 1 98.82 131 TYR A N 1
ATOM 1008 C CA . TYR A 1 131 ? -8.32 -13.814 -7.887 1 98.82 131 TYR A CA 1
ATOM 1009 C C . TYR A 1 131 ? -7.918 -13.204 -9.225 1 98.82 131 TYR A C 1
ATOM 1011 O O . TYR A 1 131 ? -8.499 -13.531 -10.263 1 98.82 131 TYR A O 1
ATOM 1019 N N . LYS A 1 132 ? -6.954 -12.344 -9.234 1 98.71 132 LYS A N 1
ATOM 1020 C CA . LYS A 1 132 ? -6.151 -11.975 -10.396 1 98.71 132 LYS A CA 1
ATOM 1021 C C . LYS A 1 132 ? -4.741 -12.55 -10.296 1 98.71 132 LYS A C 1
ATOM 1023 O O . LYS A 1 132 ? -4.053 -12.348 -9.293 1 98.71 132 LYS A O 1
ATOM 1028 N N . VAL A 1 133 ? -4.3 -13.249 -11.257 1 98.79 133 VAL A N 1
ATOM 1029 C CA . VAL A 1 133 ? -2.974 -13.854 -11.318 1 98.79 133 VAL A CA 1
ATOM 1030 C C . VAL A 1 133 ? -2.234 -13.353 -12.557 1 98.79 133 VAL A C 1
ATOM 1032 O O . VAL A 1 133 ? -2.712 -13.518 -13.682 1 98.79 133 VAL A O 1
ATOM 1035 N N . GLU A 1 134 ? -1.123 -12.755 -12.328 1 97.92 134 GLU A N 1
ATOM 1036 C CA . GLU A 1 134 ? -0.293 -12.307 -13.442 1 97.92 134 GLU A CA 1
ATOM 1037 C C . GLU A 1 134 ? 0.787 -13.333 -13.774 1 97.92 134 GLU A C 1
ATOM 1039 O O . GLU A 1 134 ? 1.546 -13.749 -12.896 1 97.92 134 GLU A O 1
ATOM 1044 N N . VAL A 1 135 ? 0.875 -13.645 -14.961 1 97.87 135 VAL A N 1
ATOM 1045 C CA . VAL A 1 135 ? 1.859 -14.609 -15.442 1 97.87 135 VAL A CA 1
ATOM 1046 C C . VAL A 1 135 ? 2.691 -13.985 -16.56 1 97.87 135 VAL A C 1
ATOM 1048 O O . VAL A 1 135 ? 2.16 -13.267 -17.41 1 97.87 135 VAL A O 1
ATOM 1051 N N . ARG A 1 136 ? 3.988 -14.108 -16.435 1 95.83 136 ARG A N 1
ATOM 1052 C CA . ARG A 1 136 ? 4.89 -13.618 -17.472 1 95.83 136 ARG A CA 1
ATOM 1053 C C . ARG A 1 136 ? 5.576 -14.774 -18.192 1 95.83 136 ARG A C 1
ATOM 1055 O O . ARG A 1 136 ? 6.425 -15.456 -17.614 1 95.83 136 ARG A O 1
ATOM 1062 N N . HIS A 1 137 ? 5.453 -14.895 -19.403 1 89.56 137 HIS A N 1
ATOM 1063 C CA . HIS A 1 137 ? 6.122 -15.846 -20.284 1 89.56 137 HIS A CA 1
ATOM 1064 C C . HIS A 1 137 ? 6.481 -15.202 -21.619 1 89.56 137 HIS A C 1
ATOM 1066 O O . HIS A 1 137 ? 7.271 -14.256 -21.664 1 89.56 137 HIS A O 1
ATOM 1072 N N . HIS A 1 138 ? 5.642 -15.197 -22.636 1 84.18 138 HIS A N 1
ATOM 1073 C CA . HIS A 1 138 ? 5.867 -14.461 -23.875 1 84.18 138 HIS A CA 1
ATOM 1074 C C . HIS A 1 138 ? 5.319 -13.041 -23.779 1 84.18 138 HIS A C 1
ATOM 1076 O O . HIS A 1 138 ? 5.992 -12.083 -24.167 1 84.18 138 HIS A O 1
ATOM 1082 N N . THR A 1 139 ? 4.245 -13.007 -23.166 1 89.04 139 THR A N 1
ATOM 1083 C CA . THR A 1 139 ? 3.555 -11.768 -22.823 1 89.04 139 THR A CA 1
ATOM 1084 C C . THR A 1 139 ? 3.137 -11.77 -21.356 1 89.04 139 THR A C 1
ATOM 1086 O O . THR A 1 139 ? 3.382 -12.74 -20.636 1 89.04 139 THR A O 1
ATOM 1089 N N . ILE A 1 140 ? 2.737 -10.689 -20.914 1 92.75 140 ILE A N 1
ATOM 1090 C CA . ILE A 1 140 ? 2.127 -10.632 -19.59 1 92.75 140 ILE A CA 1
ATOM 1091 C C . ILE A 1 140 ? 0.619 -10.846 -19.707 1 92.75 140 ILE A C 1
ATOM 1093 O O . ILE A 1 140 ? -0.069 -10.094 -20.4 1 92.75 140 ILE A O 1
ATOM 1097 N N . ASP A 1 141 ? 0.173 -11.99 -19.071 1 95.87 141 ASP A N 1
ATOM 1098 C CA . ASP A 1 141 ? -1.254 -12.298 -19.039 1 95.87 141 ASP A CA 1
ATOM 1099 C C . ASP A 1 141 ? -1.825 -12.109 -17.635 1 95.87 141 ASP A C 1
ATOM 1101 O O . ASP A 1 141 ? -1.165 -12.423 -16.643 1 95.87 141 ASP A O 1
ATOM 1105 N N . ASP A 1 142 ? -3.026 -11.658 -17.641 1 96.76 142 ASP A N 1
ATOM 1106 C CA . ASP A 1 142 ? -3.801 -11.599 -16.406 1 96.76 142 ASP A CA 1
ATOM 1107 C C . ASP A 1 142 ? -4.915 -12.643 -16.405 1 96.76 142 ASP A C 1
ATOM 1109 O O . ASP A 1 142 ? -5.878 -12.532 -17.167 1 96.76 142 ASP A O 1
ATOM 1113 N N . TYR A 1 143 ? -4.717 -13.633 -15.583 1 98.23 143 TYR A N 1
ATOM 1114 C CA . TYR A 1 143 ? -5.768 -14.621 -15.362 1 98.23 143 TYR A CA 1
ATOM 1115 C C . TYR A 1 143 ? -6.701 -14.182 -14.24 1 98.23 143 TYR A C 1
ATOM 1117 O O . TYR A 1 143 ? -6.248 -13.827 -13.149 1 98.23 143 TYR A O 1
ATOM 1125 N N . ARG A 1 144 ? -8.006 -14.26 -14.549 1 98.62 144 ARG A N 1
ATOM 1126 C CA . ARG A 1 144 ? -9.024 -13.988 -13.54 1 98.62 144 ARG A CA 1
ATOM 1127 C C . ARG A 1 144 ? -9.749 -15.268 -13.135 1 98.62 144 ARG A C 1
ATOM 1129 O O . ARG A 1 144 ? -10.258 -15.996 -13.99 1 98.62 144 ARG A O 1
ATOM 1136 N N . PHE A 1 145 ? -9.76 -15.517 -11.826 1 98.86 145 PHE A N 1
ATOM 1137 C CA . PHE A 1 145 ? -10.48 -16.657 -11.269 1 98.86 145 PHE A CA 1
ATOM 1138 C C . PHE A 1 145 ? -11.558 -16.194 -10.297 1 98.86 145 PHE A C 1
ATOM 1140 O O . PHE A 1 145 ? -11.37 -15.214 -9.573 1 98.86 145 PHE A O 1
ATOM 1147 N N . ASP A 1 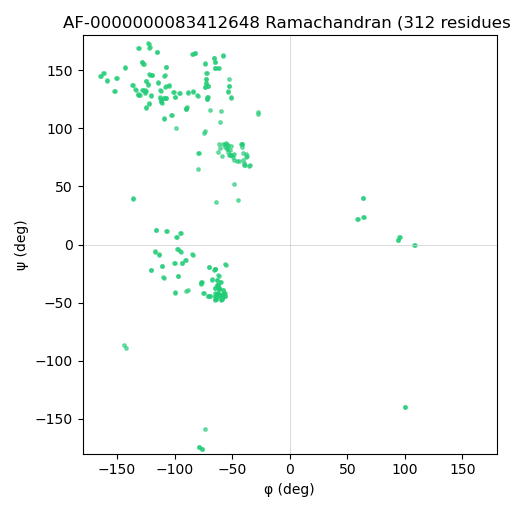146 ? -12.657 -16.897 -10.251 1 98.65 146 ASP A N 1
ATOM 1148 C CA . ASP A 1 146 ? -13.591 -16.638 -9.159 1 98.65 146 ASP A CA 1
ATOM 1149 C C . ASP A 1 146 ? -13.096 -17.259 -7.855 1 98.65 146 ASP A C 1
ATOM 1151 O O . ASP A 1 146 ? -11.99 -17.801 -7.8 1 98.65 146 ASP A O 1
ATOM 1155 N N . ALA A 1 147 ? -13.898 -17.159 -6.796 1 98 147 ALA A N 1
ATOM 1156 C CA . ALA A 1 147 ? -13.481 -17.591 -5.465 1 98 147 ALA A CA 1
ATOM 1157 C C . ALA A 1 147 ? -13.253 -19.1 -5.424 1 98 147 ALA A C 1
ATOM 1159 O O . ALA A 1 147 ? -12.477 -19.595 -4.604 1 98 147 ALA A O 1
ATOM 1160 N N . ALA A 1 148 ? -13.849 -19.825 -6.388 1 98.01 148 ALA A N 1
ATOM 1161 C CA . ALA A 1 148 ? -13.722 -21.279 -6.429 1 98.01 148 ALA A CA 1
ATOM 1162 C C . ALA A 1 148 ? -12.59 -21.704 -7.36 1 98.01 148 ALA A C 1
ATOM 1164 O O . ALA A 1 148 ? -12.276 -22.892 -7.464 1 98.01 148 ALA A O 1
ATOM 1165 N N . GLY A 1 149 ? -11.987 -20.746 -8.058 1 98.51 149 GLY A N 1
ATOM 1166 C CA . GLY A 1 149 ? -10.843 -21.047 -8.904 1 98.51 149 GLY A CA 1
ATOM 1167 C C . GLY A 1 149 ? -11.221 -21.297 -10.352 1 98.51 149 GLY A C 1
ATOM 1168 O O . GLY A 1 149 ? -10.386 -21.728 -11.151 1 98.51 149 GLY A O 1
ATOM 1169 N N . LYS A 1 150 ? -12.475 -21.086 -10.672 1 98.33 150 LYS A N 1
ATOM 1170 C CA . LYS A 1 150 ? -12.88 -21.163 -12.072 1 98.33 150 LYS A CA 1
ATOM 1171 C C . LYS A 1 150 ? -12.382 -19.953 -12.856 1 98.33 150 LYS A C 1
ATOM 1173 O O . LYS A 1 150 ? -12.497 -18.816 -12.393 1 98.33 150 LYS A O 1
ATOM 1178 N N . VAL A 1 151 ? -11.895 -20.141 -14.085 1 98.37 151 VAL A N 1
ATOM 1179 C CA . VAL A 1 151 ? -11.398 -19.053 -14.921 1 98.37 151 VAL A CA 1
ATOM 1180 C C . VAL A 1 151 ? -12.565 -18.195 -15.402 1 98.37 151 VAL A C 1
ATOM 1182 O O . VAL A 1 151 ? -13.521 -18.709 -15.989 1 98.37 151 VAL A O 1
ATOM 1185 N N . LEU A 1 152 ? -12.467 -16.958 -15.176 1 98.2 152 LEU A N 1
ATOM 1186 C CA . LEU A 1 152 ? -13.475 -16.015 -15.648 1 98.2 152 LEU A CA 1
ATOM 1187 C C . LEU A 1 152 ? -13.017 -15.328 -16.93 1 98.2 152 LEU A C 1
ATOM 1189 O O . LEU A 1 152 ? -13.821 -15.097 -17.837 1 98.2 152 LEU A O 1
ATOM 1193 N N . ARG A 1 153 ? -11.731 -14.971 -16.925 1 96.6 153 ARG A N 1
ATOM 1194 C CA . ARG A 1 153 ? -11.191 -14.177 -18.024 1 96.6 153 ARG A CA 1
ATOM 1195 C C . ARG A 1 153 ? -9.669 -14.262 -18.064 1 96.6 153 ARG A C 1
ATOM 1197 O O . ARG A 1 153 ? -9.022 -14.404 -17.025 1 96.6 153 ARG A O 1
ATOM 1204 N N . VAL A 1 154 ? -9.128 -14.192 -19.315 1 96.26 154 VAL A N 1
ATOM 1205 C CA . VAL 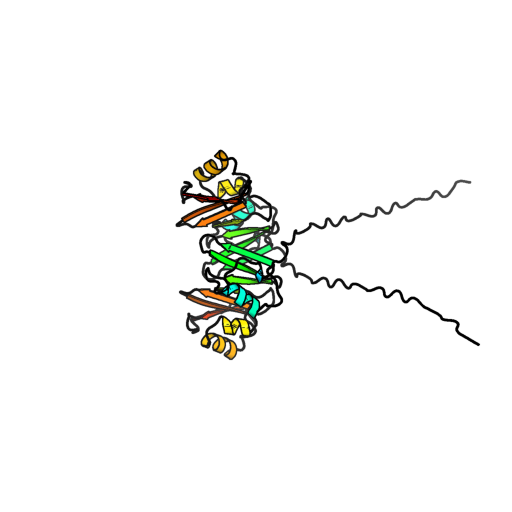A 1 154 ? -7.693 -14.022 -19.52 1 96.26 154 VAL A CA 1
ATOM 1206 C C . VAL A 1 154 ? -7.438 -12.796 -20.394 1 96.26 154 VAL A C 1
ATOM 1208 O O . VAL A 1 154 ? -7.965 -12.696 -21.504 1 96.26 154 VAL A O 1
ATOM 1211 N N . ASN A 1 155 ? -6.756 -11.84 -19.824 1 95.01 155 ASN A N 1
ATOM 1212 C CA . ASN A 1 155 ? -6.339 -10.664 -20.58 1 95.01 155 ASN A CA 1
ATOM 1213 C C . ASN A 1 155 ? -4.878 -10.762 -21.009 1 95.01 155 ASN A C 1
ATOM 1215 O O . ASN A 1 155 ? -3.999 -11.009 -20.182 1 95.01 155 ASN A O 1
ATOM 1219 N N . HIS A 1 156 ? -4.652 -10.495 -22.279 1 90.18 156 HIS A N 1
ATOM 1220 C CA . HIS A 1 156 ? -3.298 -10.521 -22.821 1 90.18 156 HIS A CA 1
ATOM 1221 C C . HIS A 1 156 ? -2.751 -9.11 -23.005 1 90.18 156 HIS A C 1
ATOM 1223 O O . HIS A 1 156 ? -3.365 -8.285 -23.685 1 90.18 156 HIS A O 1
ATOM 1229 N N . ASP A 1 157 ? -1.719 -8.753 -22.165 1 78.36 157 ASP A N 1
ATOM 1230 C CA . ASP A 1 157 ? -1.12 -7.436 -22.356 1 78.36 157 ASP A CA 1
ATOM 1231 C C . ASP A 1 157 ? -0.232 -7.412 -23.598 1 78.36 157 ASP A C 1
ATOM 1233 O O . ASP A 1 157 ? 0.594 -8.305 -23.795 1 78.36 157 ASP A O 1
ATOM 1237 N N . ASN A 1 158 ? -0.691 -6.963 -24.803 1 61.25 158 ASN A N 1
ATOM 1238 C CA . ASN A 1 158 ? 0.057 -6.863 -26.051 1 61.25 158 ASN A CA 1
ATOM 1239 C C . ASN A 1 158 ? 1.156 -5.808 -25.962 1 61.25 158 ASN A C 1
ATOM 1241 O O . ASN A 1 158 ? 1.039 -4.845 -25.203 1 61.25 158 ASN A O 1
ATOM 1245 N N . MET B 1 1 ? 74.408 -30.764 12.996 1 20.49 1 MET B N 1
ATOM 1246 C CA . MET B 1 1 ? 73.17 -31.222 12.373 1 20.49 1 MET B CA 1
ATOM 1247 C C . MET B 1 1 ? 72.21 -30.058 12.149 1 20.49 1 MET B C 1
ATOM 1249 O O . MET B 1 1 ? 71.689 -29.88 11.047 1 20.49 1 MET B O 1
ATOM 1253 N N . TYR B 1 2 ? 71.303 -29.723 13.225 1 20.62 2 TYR B N 1
ATOM 1254 C CA . TYR B 1 2 ? 69.913 -29.392 12.933 1 20.62 2 TYR B CA 1
ATOM 1255 C C . TYR B 1 2 ? 69.802 -28.007 12.307 1 20.62 2 TYR B C 1
ATOM 1257 O O . TYR B 1 2 ? 70.717 -27.19 12.426 1 20.62 2 TYR B O 1
ATOM 1265 N N . ARG B 1 3 ? 68.306 -27.406 12.477 1 22.17 3 ARG B N 1
ATOM 1266 C CA . ARG B 1 3 ? 67.076 -26.947 11.842 1 22.17 3 ARG B CA 1
ATOM 1267 C C . ARG B 1 3 ? 67.05 -25.425 11.735 1 22.17 3 ARG B C 1
ATOM 1269 O O . ARG B 1 3 ? 67.128 -24.725 12.747 1 22.17 3 ARG B O 1
ATOM 1276 N N . PHE B 1 4 ? 67.348 -24.822 10.606 1 26.38 4 PHE B N 1
ATOM 1277 C CA . PHE B 1 4 ? 67.207 -23.685 9.703 1 26.38 4 PHE B CA 1
ATOM 1278 C C . PHE B 1 4 ? 65.746 -23.274 9.575 1 26.38 4 PHE B C 1
ATOM 1280 O O . PHE B 1 4 ? 65.056 -23.697 8.645 1 26.38 4 PHE B O 1
ATOM 1287 N N . ILE B 1 5 ? 64.878 -23.309 10.698 1 29.25 5 ILE B N 1
ATOM 1288 C CA . ILE B 1 5 ? 63.435 -23.147 10.556 1 29.25 5 ILE B CA 1
ATOM 1289 C C . ILE B 1 5 ? 63.127 -21.784 9.942 1 29.25 5 ILE B C 1
ATOM 1291 O O . ILE B 1 5 ? 63.549 -20.75 10.466 1 29.25 5 ILE B O 1
ATOM 1295 N N . GLN B 1 6 ? 62.718 -21.69 8.572 1 25.06 6 GLN B N 1
ATOM 1296 C CA . GLN B 1 6 ? 62.254 -20.844 7.478 1 25.06 6 GLN B CA 1
ATOM 1297 C C . GLN B 1 6 ? 60.883 -20.248 7.788 1 25.06 6 GLN B C 1
ATOM 1299 O O . GLN B 1 6 ? 59.855 -20.822 7.424 1 25.06 6 GLN B O 1
ATOM 1304 N N . ARG B 1 7 ? 60.463 -19.839 9.003 1 27.94 7 ARG B N 1
ATOM 1305 C CA . ARG B 1 7 ? 59.062 -19.511 9.246 1 27.94 7 ARG B CA 1
ATOM 1306 C C . ARG B 1 7 ? 58.618 -18.332 8.387 1 27.94 7 ARG B C 1
ATOM 1308 O O . ARG B 1 7 ? 59.158 -17.231 8.509 1 27.94 7 ARG B O 1
ATOM 1315 N N . THR B 1 8 ? 58.3 -18.561 7.033 1 27.49 8 THR B N 1
ATOM 1316 C CA . THR B 1 8 ? 57.678 -17.692 6.04 1 27.49 8 THR B CA 1
ATOM 1317 C C . THR B 1 8 ? 56.273 -17.289 6.479 1 27.49 8 THR B C 1
ATOM 1319 O O . THR B 1 8 ? 55.423 -18.148 6.725 1 27.49 8 THR B O 1
ATOM 1322 N N . VAL B 1 9 ? 56.009 -16.235 7.279 1 27.69 9 VAL B N 1
ATOM 1323 C CA . VAL B 1 9 ? 54.749 -15.652 7.727 1 27.69 9 VAL B CA 1
ATOM 1324 C C . VAL B 1 9 ? 53.926 -15.209 6.52 1 27.69 9 VAL B C 1
ATOM 1326 O O . VAL B 1 9 ? 54.361 -14.356 5.743 1 27.69 9 VAL B O 1
ATOM 1329 N N . LEU B 1 10 ? 53.26 -16.196 5.764 1 26.17 10 LEU B N 1
ATOM 1330 C CA . LEU B 1 10 ? 52.325 -15.961 4.669 1 26.17 10 LEU B CA 1
ATOM 1331 C C . LEU B 1 10 ? 51.18 -15.058 5.115 1 26.17 10 LEU B C 1
ATOM 1333 O O . LEU B 1 10 ? 50.461 -15.384 6.063 1 26.17 10 LEU B O 1
ATOM 1337 N N . ALA B 1 11 ? 51.337 -13.713 5.028 1 29.97 11 ALA B N 1
ATOM 1338 C CA . ALA B 1 11 ? 50.303 -12.691 5.17 1 29.97 11 ALA B CA 1
ATOM 1339 C C . ALA B 1 11 ? 49.117 -12.98 4.254 1 29.97 11 ALA B C 1
ATOM 1341 O O . ALA B 1 11 ? 49.27 -13.04 3.031 1 29.97 11 ALA B O 1
ATOM 1342 N N . ILE B 1 12 ? 48.197 -13.956 4.579 1 26.39 12 ILE B N 1
ATOM 1343 C CA . ILE B 1 12 ? 46.955 -14.211 3.857 1 26.39 12 ILE B CA 1
ATOM 1344 C C . ILE B 1 12 ? 46.14 -12.923 3.76 1 26.39 12 ILE B C 1
ATOM 1346 O O . ILE B 1 12 ? 45.752 -12.348 4.779 1 26.39 12 ILE B O 1
ATOM 1350 N N . ALA B 1 13 ? 46.383 -12.064 2.763 1 26.9 13 ALA B N 1
ATOM 1351 C CA . ALA B 1 13 ? 45.504 -10.977 2.34 1 26.9 13 ALA B CA 1
ATOM 1352 C C . ALA B 1 13 ? 44.082 -11.48 2.107 1 26.9 13 ALA B C 1
ATOM 1354 O O . ALA B 1 13 ? 43.847 -12.305 1.221 1 26.9 13 ALA B O 1
ATOM 1355 N N . ALA B 1 14 ? 43.357 -11.698 3.198 1 27.83 14 ALA B N 1
ATOM 1356 C CA . ALA B 1 14 ? 41.932 -11.984 3.046 1 27.83 14 ALA B CA 1
ATOM 1357 C C . ALA B 1 14 ? 41.252 -10.932 2.175 1 27.83 14 ALA B C 1
ATOM 1359 O O . ALA B 1 14 ? 41.253 -9.745 2.508 1 27.83 14 ALA B O 1
ATOM 1360 N N . VAL B 1 15 ? 41.294 -11.085 0.852 1 28.42 15 VAL B N 1
ATOM 1361 C CA . VAL B 1 15 ? 40.442 -10.358 -0.082 1 28.42 15 VAL B CA 1
ATOM 1362 C C . VAL B 1 15 ? 38.99 -10.42 0.386 1 28.42 15 VAL B C 1
ATOM 1364 O O . VAL B 1 15 ? 38.398 -11.5 0.453 1 28.42 15 VAL B O 1
ATOM 1367 N N . VAL B 1 16 ? 38.637 -9.632 1.365 1 30.28 16 VAL B N 1
ATOM 1368 C CA . VAL B 1 16 ? 37.221 -9.403 1.63 1 30.28 16 VAL B CA 1
ATOM 1369 C C . VAL B 1 16 ? 36.501 -9.054 0.329 1 30.28 16 VAL B C 1
ATOM 1371 O O . VAL B 1 16 ? 36.74 -7.994 -0.254 1 30.28 16 VAL B O 1
ATOM 1374 N N . ALA B 1 17 ? 36.292 -10.004 -0.547 1 29.38 17 ALA B N 1
ATOM 1375 C CA . ALA B 1 17 ? 35.334 -9.787 -1.628 1 29.38 17 ALA B CA 1
ATOM 1376 C C . ALA B 1 17 ? 34.014 -9.241 -1.09 1 29.38 17 ALA B C 1
ATOM 1378 O O . ALA B 1 17 ? 33.293 -9.938 -0.372 1 29.38 17 ALA B O 1
ATOM 1379 N N . ALA B 1 18 ? 33.954 -7.996 -0.72 1 28.99 18 ALA B N 1
ATOM 1380 C CA . ALA B 1 18 ? 32.65 -7.353 -0.573 1 28.99 18 ALA B CA 1
ATOM 1381 C C . ALA B 1 18 ? 31.735 -7.693 -1.746 1 28.99 18 ALA B C 1
ATOM 1383 O O . ALA B 1 18 ? 31.955 -7.23 -2.867 1 28.99 18 ALA B O 1
ATOM 1384 N N . ALA B 1 19 ? 31.266 -8.898 -1.811 1 29.97 19 ALA B N 1
ATOM 1385 C CA . ALA B 1 19 ? 30.153 -9.139 -2.725 1 29.97 19 ALA B CA 1
ATOM 1386 C C . ALA B 1 19 ? 29.137 -8.002 -2.664 1 29.97 19 ALA B C 1
ATOM 1388 O O . ALA B 1 19 ? 28.496 -7.789 -1.632 1 29.97 19 ALA B O 1
ATOM 1389 N N . PHE B 1 20 ? 29.36 -6.931 -3.396 1 30.55 20 PHE B N 1
ATOM 1390 C CA . PHE B 1 20 ? 28.308 -5.973 -3.714 1 30.55 20 PHE B CA 1
ATOM 1391 C C . PHE B 1 20 ? 26.994 -6.688 -4.007 1 30.55 20 PHE B C 1
ATOM 1393 O O . PHE B 1 20 ? 26.866 -7.369 -5.027 1 30.55 20 PHE B O 1
ATOM 1400 N N . ILE B 1 21 ? 26.388 -7.291 -3.064 1 32.27 21 ILE B N 1
ATOM 1401 C CA . ILE B 1 21 ? 24.979 -7.583 -3.304 1 32.27 21 ILE B CA 1
ATOM 1402 C C . ILE B 1 21 ? 24.33 -6.419 -4.05 1 32.27 21 ILE B C 1
ATOM 1404 O O . ILE B 1 21 ? 24.246 -5.306 -3.524 1 32.27 21 ILE B O 1
ATOM 1408 N N . GLY B 1 22 ? 24.559 -6.325 -5.334 1 32.76 22 GLY B N 1
ATOM 1409 C CA . GLY B 1 22 ? 23.767 -5.425 -6.157 1 32.76 22 GLY B CA 1
ATOM 1410 C C . GLY B 1 22 ? 22.308 -5.367 -5.744 1 32.76 22 GLY B C 1
ATOM 1411 O O . GLY B 1 22 ? 21.566 -6.335 -5.928 1 32.76 22 GLY B O 1
ATOM 1412 N N . VAL B 1 23 ? 21.922 -4.721 -4.717 1 36.87 23 VAL B N 1
ATOM 1413 C CA . VAL B 1 23 ? 20.554 -4.221 -4.635 1 36.87 23 VAL B CA 1
ATOM 1414 C C . VAL B 1 23 ? 20.115 -3.689 -5.997 1 36.87 23 VAL B C 1
ATOM 1416 O O . VAL B 1 23 ? 20.714 -2.749 -6.525 1 36.87 23 VAL B O 1
ATOM 1419 N N . ASN B 1 24 ? 19.901 -4.499 -7.003 1 39 24 ASN B N 1
ATOM 1420 C CA . ASN B 1 24 ? 19.262 -3.89 -8.164 1 39 24 ASN B CA 1
ATOM 1421 C C . ASN B 1 24 ? 18.256 -2.818 -7.754 1 39 24 ASN B C 1
ATOM 1423 O O . ASN B 1 24 ? 17.171 -3.135 -7.263 1 39 24 ASN B O 1
ATOM 1427 N N . ALA B 1 25 ? 18.683 -1.752 -7.239 1 46.33 25 ALA B N 1
ATOM 1428 C CA . ALA B 1 25 ? 17.936 -0.523 -6.986 1 46.33 25 ALA B CA 1
ATOM 1429 C C . ALA B 1 25 ? 17.012 -0.192 -8.154 1 46.33 25 ALA B C 1
ATOM 1431 O O . ALA B 1 25 ? 17.464 -0.059 -9.294 1 46.33 25 ALA B O 1
ATOM 1432 N N . ARG B 1 26 ? 15.696 -0.786 -8.166 1 58.62 26 ARG B N 1
ATOM 1433 C CA . ARG B 1 26 ? 14.807 -0.227 -9.179 1 58.62 26 ARG B CA 1
ATOM 1434 C C . ARG B 1 26 ? 15.184 1.215 -9.502 1 58.62 26 ARG B C 1
ATOM 1436 O O . ARG B 1 26 ? 15.433 2.015 -8.598 1 58.62 26 ARG B O 1
ATOM 1443 N N . GLN B 1 27 ? 15.679 1.45 -10.747 1 75.01 27 GLN B N 1
ATOM 1444 C CA . GLN B 1 27 ? 15.966 2.808 -11.196 1 75.01 27 GLN B CA 1
ATOM 1445 C C . GLN B 1 27 ? 14.772 3.728 -10.962 1 75.01 27 GLN B C 1
ATOM 1447 O O . GLN B 1 27 ? 13.638 3.382 -11.301 1 75.01 27 GLN B O 1
ATOM 1452 N N . ALA B 1 28 ? 15.056 4.761 -10.309 1 85.21 28 ALA B N 1
ATOM 1453 C CA . ALA B 1 28 ? 14.054 5.798 -10.075 1 85.21 28 ALA B CA 1
ATOM 1454 C C . ALA B 1 28 ? 13.404 6.239 -11.383 1 85.21 28 ALA B C 1
ATOM 1456 O O . ALA B 1 28 ? 14.065 6.296 -12.423 1 85.21 28 ALA B O 1
ATOM 1457 N N . ILE B 1 29 ? 12.119 6.402 -11.391 1 91.32 29 ILE B N 1
ATOM 1458 C CA . ILE B 1 29 ? 11.315 6.818 -12.535 1 91.32 29 ILE B CA 1
ATOM 1459 C C . ILE B 1 29 ? 10.883 8.273 -12.361 1 91.32 29 ILE B C 1
ATOM 1461 O O . ILE B 1 29 ? 10.535 8.695 -11.256 1 91.32 29 ILE B O 1
ATOM 1465 N N . SER B 1 30 ? 10.999 9.023 -13.5 1 94.86 30 SER B N 1
ATOM 1466 C CA . SER B 1 30 ? 10.48 10.385 -13.433 1 94.86 30 SER B CA 1
ATOM 1467 C C . SER B 1 30 ? 8.97 10.392 -13.222 1 94.86 30 SER B C 1
ATOM 1469 O O . SER B 1 30 ? 8.271 9.484 -13.676 1 94.86 30 SER B O 1
ATOM 1471 N N . VAL B 1 31 ? 8.451 11.443 -12.59 1 95.51 31 VAL B N 1
ATOM 1472 C CA . VAL B 1 31 ? 7.021 11.583 -12.335 1 95.51 31 VAL B CA 1
ATOM 1473 C C . VAL B 1 31 ? 6.262 11.635 -13.659 1 95.51 31 VAL B C 1
ATOM 1475 O O . VAL B 1 31 ? 5.202 11.019 -13.798 1 95.51 31 VAL B O 1
ATOM 1478 N N . GLU B 1 32 ? 6.791 12.271 -14.7 1 94.61 32 GLU B N 1
ATOM 1479 C CA . GLU B 1 32 ? 6.166 12.44 -16.008 1 94.61 32 GLU B CA 1
ATOM 1480 C C . GLU B 1 32 ? 6.037 11.105 -16.735 1 94.61 32 GLU B C 1
ATOM 1482 O O . GLU B 1 32 ? 5.075 10.885 -17.474 1 94.61 32 GLU B O 1
ATOM 1487 N N . SER B 1 33 ? 6.904 10.223 -16.507 1 94.92 33 SER B N 1
ATOM 1488 C CA . SER B 1 33 ? 6.935 8.964 -17.245 1 94.92 33 SER B CA 1
ATOM 1489 C C . SER B 1 33 ? 6.089 7.899 -16.555 1 94.92 33 SER B C 1
ATOM 1491 O O . SER B 1 33 ? 5.82 6.843 -17.132 1 94.92 33 SER B O 1
ATOM 1493 N N . ALA B 1 34 ? 5.707 8.143 -15.323 1 95.4 34 ALA B N 1
ATOM 1494 C CA . ALA B 1 34 ? 4.931 7.159 -14.573 1 95.4 34 ALA B CA 1
ATOM 1495 C C . ALA B 1 34 ? 3.499 7.076 -15.096 1 95.4 34 ALA B C 1
ATOM 1497 O O . ALA B 1 34 ? 2.917 8.088 -15.492 1 95.4 34 ALA B O 1
ATOM 1498 N N . GLU B 1 35 ? 2.912 5.885 -15.147 1 95.39 35 GLU B N 1
ATOM 1499 C CA . GLU B 1 35 ? 1.516 5.692 -15.529 1 95.39 35 GLU B CA 1
ATOM 1500 C C . GLU B 1 35 ? 0.577 6.02 -14.371 1 95.39 35 GLU B C 1
ATOM 1502 O O . GLU B 1 35 ? 0.024 5.118 -13.738 1 95.39 35 GLU B O 1
ATOM 1507 N N . LEU B 1 36 ? 0.349 7.298 -14.167 1 98.04 36 LEU B N 1
ATOM 1508 C CA . LEU B 1 36 ? -0.483 7.831 -13.094 1 98.04 36 LEU B CA 1
ATOM 1509 C C . LEU B 1 36 ? -1.52 8.806 -13.643 1 98.04 36 LEU B C 1
ATOM 1511 O O . LEU B 1 36 ? -1.317 9.404 -14.702 1 98.04 36 LEU B O 1
ATOM 1515 N N . PRO B 1 37 ? -2.615 8.991 -12.891 1 98.37 37 PRO B N 1
ATOM 1516 C CA . PRO B 1 37 ? -3.564 10.04 -13.272 1 98.37 37 PRO B CA 1
ATOM 1517 C C . PRO B 1 37 ? -2.944 11.435 -13.242 1 98.37 37 PRO B C 1
ATOM 1519 O O . PRO B 1 37 ? -2.04 11.696 -12.444 1 98.37 37 PRO B O 1
ATOM 1522 N N . VAL B 1 38 ? -3.417 12.316 -14.022 1 98.36 38 VAL B N 1
ATOM 1523 C CA . VAL B 1 38 ? -2.925 13.684 -14.149 1 98.36 38 VAL B CA 1
ATOM 1524 C C . VAL B 1 38 ? -2.966 14.376 -12.789 1 98.36 38 VAL B C 1
ATOM 1526 O O . VAL B 1 38 ? -2.029 15.089 -12.42 1 98.36 38 VAL B O 1
ATOM 1529 N N . GLU B 1 39 ? -4.029 14.19 -12.008 1 98.65 39 GLU B N 1
ATOM 1530 C CA . GLU B 1 39 ? -4.18 14.833 -10.707 1 98.65 39 GLU B CA 1
ATOM 1531 C C . GLU B 1 39 ? -3.079 14.398 -9.744 1 98.65 39 GLU B C 1
ATOM 1533 O O . GLU B 1 39 ? -2.573 15.208 -8.965 1 98.65 39 GLU B O 1
ATOM 1538 N N . ALA B 1 40 ? -2.749 13.113 -9.756 1 98.61 40 ALA B N 1
ATOM 1539 C CA . ALA B 1 40 ? -1.672 12.609 -8.908 1 98.61 40 ALA B CA 1
ATOM 1540 C C . ALA B 1 40 ? -0.331 13.217 -9.306 1 98.61 40 ALA B C 1
ATOM 1542 O O . ALA B 1 40 ? 0.442 13.649 -8.447 1 98.61 40 ALA B O 1
ATOM 1543 N N . LYS B 1 41 ? -0.054 13.226 -10.595 1 98.35 41 LYS B N 1
ATOM 1544 C CA . LYS B 1 41 ? 1.183 13.832 -11.078 1 98.35 41 LYS B CA 1
ATOM 1545 C C . LYS B 1 41 ? 1.277 15.297 -10.661 1 98.35 41 LYS B C 1
ATOM 1547 O O . LYS B 1 41 ? 2.332 15.756 -10.219 1 98.35 41 LYS B O 1
ATOM 1552 N N . SER B 1 42 ? 0.212 16.032 -10.806 1 98.42 42 SER B N 1
ATOM 1553 C CA . SER B 1 42 ? 0.172 17.443 -10.437 1 98.42 42 SER B CA 1
ATOM 1554 C C . SER B 1 42 ? 0.455 17.634 -8.95 1 98.42 42 SER B C 1
ATOM 1556 O O . SER B 1 42 ? 1.2 18.537 -8.566 1 98.42 42 SER B O 1
ATOM 1558 N N . PHE B 1 43 ? -0.138 16.789 -8.12 1 98.74 43 PHE B N 1
ATOM 1559 C CA . PHE B 1 43 ? 0.091 16.856 -6.681 1 98.74 43 PHE B CA 1
ATOM 1560 C C . PHE B 1 43 ? 1.568 16.661 -6.359 1 98.74 43 PHE B C 1
ATOM 1562 O O . PHE B 1 43 ? 2.148 17.432 -5.592 1 98.74 43 PHE B O 1
ATOM 1569 N N . ILE B 1 44 ? 2.183 15.645 -6.957 1 98.65 44 ILE B N 1
ATOM 1570 C CA . ILE B 1 44 ? 3.58 15.329 -6.684 1 98.65 44 ILE B CA 1
ATOM 1571 C C . ILE B 1 44 ? 4.47 16.475 -7.162 1 98.65 44 ILE B C 1
ATOM 1573 O O . ILE B 1 44 ? 5.379 16.903 -6.446 1 98.65 44 ILE B O 1
ATOM 1577 N N . LYS B 1 45 ? 4.187 16.952 -8.325 1 97.81 45 LYS B N 1
ATOM 1578 C CA . LYS B 1 45 ? 4.988 18.049 -8.861 1 97.81 45 LYS B CA 1
ATOM 1579 C C . LYS B 1 45 ? 4.864 19.296 -7.99 1 97.81 45 LYS B C 1
ATOM 1581 O O . LYS B 1 45 ? 5.854 19.99 -7.747 1 97.81 45 LYS B O 1
ATOM 1586 N N . GLN B 1 46 ? 3.72 19.599 -7.563 1 98.31 46 GLN B N 1
ATOM 1587 C CA . GLN B 1 46 ? 3.458 20.788 -6.759 1 98.31 46 GLN B CA 1
ATOM 1588 C C . GLN B 1 46 ? 4.225 20.741 -5.44 1 98.31 46 GLN B C 1
ATOM 1590 O O . GLN B 1 46 ? 4.784 21.75 -5.005 1 98.31 46 GLN B O 1
ATOM 1595 N N . HIS B 1 47 ? 4.356 19.609 -4.808 1 98.49 47 HIS B N 1
ATOM 1596 C CA . HIS B 1 47 ? 4.849 19.558 -3.436 1 98.49 47 HIS B CA 1
ATOM 1597 C C . HIS B 1 47 ? 6.233 18.922 -3.371 1 98.49 47 HIS B C 1
ATOM 1599 O O . HIS B 1 47 ? 6.947 19.079 -2.378 1 98.49 47 HIS B O 1
ATOM 1605 N N . PHE B 1 48 ? 6.558 18.181 -4.47 1 97.66 48 PHE B N 1
ATOM 1606 C CA . PHE B 1 48 ? 7.811 17.436 -4.468 1 97.66 48 PHE B CA 1
ATOM 1607 C C . PHE B 1 48 ? 8.536 17.592 -5.8 1 97.66 48 PHE B C 1
ATOM 1609 O O . PHE B 1 48 ? 9.036 16.614 -6.359 1 97.66 48 PHE B O 1
ATOM 1616 N N . GLY B 1 49 ? 8.58 18.665 -6.405 1 93.43 49 GLY B N 1
ATOM 1617 C CA . GLY B 1 49 ? 9.075 18.941 -7.745 1 93.43 49 GLY B CA 1
ATOM 1618 C C . GLY B 1 49 ? 10.513 18.508 -7.951 1 93.43 49 GLY B C 1
ATOM 1619 O O . GLY B 1 49 ? 10.954 18.322 -9.087 1 93.43 49 GLY B O 1
ATOM 1620 N N . ASN B 1 50 ? 11.27 18.265 -6.931 1 91.54 50 ASN B N 1
ATOM 1621 C CA . ASN B 1 50 ? 12.683 17.923 -7.06 1 91.54 50 ASN B CA 1
ATOM 1622 C C . ASN B 1 50 ? 12.933 16.449 -6.754 1 91.54 50 ASN B C 1
ATOM 1624 O O . ASN B 1 50 ? 14.075 16.04 -6.538 1 91.54 50 ASN B O 1
ATOM 1628 N N . THR B 1 51 ? 11.945 15.746 -6.678 1 93.57 51 THR B N 1
ATOM 1629 C CA . THR B 1 51 ? 12.088 14.336 -6.333 1 93.57 51 THR B CA 1
ATOM 1630 C C . THR B 1 51 ? 11.642 13.448 -7.49 1 93.57 51 THR B C 1
ATOM 1632 O O . THR B 1 51 ? 11.109 13.939 -8.487 1 93.57 51 THR B O 1
ATOM 1635 N N . THR B 1 52 ? 12.003 12.139 -7.432 1 96.92 52 THR B N 1
ATOM 1636 C CA . THR B 1 52 ? 11.571 11.111 -8.372 1 96.92 52 THR B CA 1
ATOM 1637 C C . THR B 1 52 ? 10.845 9.984 -7.644 1 96.92 52 THR B C 1
ATOM 1639 O O . THR B 1 52 ? 10.756 9.987 -6.415 1 96.92 52 THR B O 1
ATOM 1642 N N . ILE B 1 53 ? 10.266 9.152 -8.43 1 97.07 53 ILE B N 1
ATOM 1643 C CA . ILE B 1 53 ? 9.551 8.004 -7.883 1 97.07 53 ILE B CA 1
ATOM 1644 C C . ILE B 1 53 ? 10.503 6.818 -7.75 1 97.07 53 ILE B C 1
ATOM 1646 O O . ILE B 1 53 ? 11.092 6.373 -8.739 1 97.07 53 ILE B O 1
ATOM 1650 N N . ALA B 1 54 ? 10.674 6.404 -6.523 1 94.55 54 ALA B N 1
ATOM 1651 C CA . ALA B 1 54 ? 11.485 5.214 -6.281 1 94.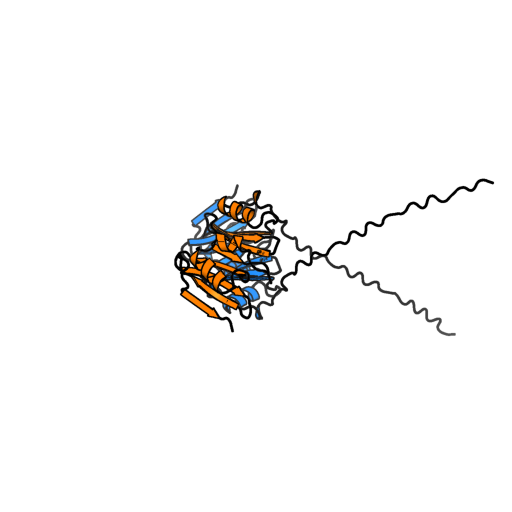55 54 ALA B CA 1
ATOM 1652 C C . ALA B 1 54 ? 10.732 3.947 -6.677 1 94.55 54 ALA B C 1
ATOM 1654 O O . ALA B 1 54 ? 11.316 3.024 -7.25 1 94.55 54 ALA B O 1
ATOM 1655 N N . LYS B 1 55 ? 9.449 3.919 -6.334 1 92.37 55 LYS B N 1
ATOM 1656 C CA . LYS B 1 55 ? 8.587 2.769 -6.591 1 92.37 55 LYS B CA 1
ATOM 1657 C C . LYS B 1 55 ? 7.116 3.174 -6.592 1 92.37 55 LYS B C 1
ATOM 1659 O O . LYS B 1 55 ? 6.699 4.02 -5.798 1 92.37 55 LYS B O 1
ATOM 1664 N N . TYR B 1 56 ? 6.385 2.594 -7.461 1 93.12 56 TYR B N 1
ATOM 1665 C CA . TYR B 1 56 ? 4.937 2.731 -7.359 1 93.12 56 TYR B CA 1
ATOM 1666 C C . TYR B 1 56 ? 4.236 1.44 -7.766 1 93.12 56 TYR B C 1
ATOM 1668 O O . TYR B 1 56 ? 4.784 0.645 -8.533 1 93.12 56 TYR B O 1
ATOM 1676 N N . GLU B 1 57 ? 3.076 1.281 -7.194 1 92.88 57 GLU B N 1
ATOM 1677 C CA . GLU B 1 57 ? 2.22 0.125 -7.447 1 92.88 57 GLU B CA 1
ATOM 1678 C C . GLU B 1 57 ? 0.772 0.55 -7.671 1 92.88 57 GLU B C 1
ATOM 1680 O O . GLU B 1 57 ? 0.234 1.363 -6.917 1 92.88 57 GLU B O 1
ATOM 1685 N N . LYS B 1 58 ? 0.212 -0.028 -8.71 1 95.59 58 LYS B N 1
ATOM 1686 C CA . LYS B 1 58 ? -1.225 0.098 -8.936 1 95.59 58 LYS B CA 1
ATOM 1687 C C . LYS B 1 58 ? -1.968 -1.146 -8.459 1 95.59 58 LYS B C 1
ATOM 1689 O O . LYS B 1 58 ? -1.64 -2.264 -8.862 1 95.59 58 LYS B O 1
ATOM 1694 N N . LYS B 1 59 ? -2.962 -0.951 -7.621 1 95.53 59 LYS B N 1
ATOM 1695 C CA . LYS B 1 59 ? -3.776 -2.067 -7.149 1 95.53 59 LYS B CA 1
ATOM 1696 C C . LYS B 1 59 ? -4.884 -2.4 -8.145 1 95.53 59 LYS B C 1
ATOM 1698 O O . LYS B 1 59 ? -5.639 -1.518 -8.558 1 95.53 59 LYS B O 1
ATOM 1703 N N . PHE B 1 60 ? -5.014 -3.625 -8.452 1 94.93 60 PHE B N 1
ATOM 1704 C CA . PHE B 1 60 ? -5.869 -4.008 -9.569 1 94.93 60 PHE B CA 1
ATOM 1705 C C . PHE B 1 60 ? -7.339 -3.807 -9.219 1 94.93 60 PHE B C 1
ATOM 1707 O O . PHE B 1 60 ? -8.094 -3.223 -10 1 94.93 60 PHE B O 1
ATOM 1714 N N . TRP B 1 61 ? -7.741 -4.212 -8.025 1 95.28 61 TRP B N 1
ATOM 1715 C CA . TRP B 1 61 ? -9.169 -4.236 -7.728 1 95.28 61 TRP B CA 1
ATOM 1716 C C . TRP B 1 61 ? -9.688 -2.833 -7.435 1 95.28 61 TRP B C 1
ATOM 1718 O O . TRP B 1 61 ? -10.832 -2.506 -7.761 1 95.28 61 TRP B O 1
ATOM 1728 N N . SER B 1 62 ? -8.861 -2.024 -6.852 1 94.41 62 SER B N 1
ATOM 1729 C CA . SER B 1 62 ? -9.309 -0.688 -6.47 1 94.41 62 SER B CA 1
ATOM 1730 C C . SER B 1 62 ? -8.841 0.359 -7.475 1 94.41 62 SER B C 1
ATOM 1732 O O . SER B 1 62 ? -9.302 1.502 -7.448 1 94.41 62 SER B O 1
ATOM 1734 N N . ASN B 1 63 ? -7.872 0.073 -8.357 1 96.56 63 ASN B N 1
ATOM 1735 C CA . ASN B 1 63 ? -7.216 0.996 -9.277 1 96.56 63 ASN B CA 1
ATOM 1736 C C . ASN B 1 63 ? -6.549 2.149 -8.532 1 96.56 63 ASN B C 1
ATOM 1738 O O . ASN B 1 63 ? -6.441 3.256 -9.063 1 96.56 63 ASN B O 1
ATOM 1742 N N . SER B 1 64 ? -6.273 1.906 -7.281 1 97.2 64 SER B N 1
ATOM 1743 C CA . SER B 1 64 ? -5.546 2.88 -6.474 1 97.2 64 SER B CA 1
ATOM 1744 C C . SER B 1 64 ? -4.041 2.772 -6.699 1 97.2 64 SER B C 1
ATOM 1746 O O . SER B 1 64 ? -3.566 1.807 -7.301 1 97.2 64 SER B O 1
ATOM 1748 N N . TYR B 1 65 ? -3.321 3.832 -6.249 1 97.75 65 TYR B N 1
ATOM 1749 C CA . TYR B 1 65 ? -1.88 3.911 -6.46 1 97.75 65 TYR B CA 1
ATOM 1750 C C . TYR B 1 65 ? -1.145 4.11 -5.14 1 97.75 65 TYR B C 1
ATOM 1752 O O . TYR B 1 65 ? -1.554 4.928 -4.312 1 97.75 65 TYR B O 1
ATOM 1760 N N . GLU B 1 66 ? -0.157 3.369 -4.931 1 97.04 66 GLU B N 1
ATOM 1761 C CA . GLU B 1 66 ? 0.794 3.56 -3.841 1 97.04 66 GLU B CA 1
ATOM 1762 C C . GLU B 1 66 ? 2.17 3.953 -4.372 1 97.04 66 GLU B C 1
ATOM 1764 O O . GLU B 1 66 ? 2.752 3.24 -5.192 1 97.04 66 GLU B O 1
ATOM 1769 N N . ILE B 1 67 ? 2.68 5.057 -3.85 1 97.41 67 ILE B N 1
ATOM 1770 C CA . ILE B 1 67 ? 3.896 5.65 -4.396 1 97.41 67 ILE B CA 1
ATOM 1771 C C . ILE B 1 67 ? 4.91 5.871 -3.276 1 97.41 67 ILE B C 1
ATOM 1773 O O . ILE B 1 67 ? 4.551 6.323 -2.186 1 97.41 67 ILE B O 1
ATOM 1777 N N . GLU B 1 68 ? 6.077 5.482 -3.516 1 95.7 68 GLU B N 1
ATOM 1778 C CA . GLU B 1 68 ? 7.213 5.9 -2.699 1 95.7 68 GLU B CA 1
ATOM 1779 C C . GLU B 1 68 ? 8.148 6.818 -3.481 1 95.7 68 GLU B C 1
ATOM 1781 O O . GLU B 1 68 ? 8.66 6.437 -4.536 1 95.7 68 GLU B O 1
ATOM 1786 N N . LEU B 1 69 ? 8.343 7.98 -2.942 1 97.4 69 LEU B N 1
ATOM 1787 C CA . LEU B 1 69 ? 9.296 8.902 -3.55 1 97.4 69 LEU B CA 1
ATOM 1788 C C . LEU B 1 69 ? 10.716 8.608 -3.076 1 97.4 69 LEU B C 1
ATOM 1790 O O . LEU B 1 69 ? 10.908 7.932 -2.062 1 97.4 69 LEU B O 1
ATOM 1794 N N . THR B 1 70 ? 11.739 9.132 -3.779 1 96.06 70 THR B N 1
ATOM 1795 C CA . THR B 1 70 ? 13.14 8.849 -3.486 1 96.06 70 THR B CA 1
ATOM 1796 C C . THR B 1 70 ? 13.561 9.506 -2.175 1 96.06 70 THR B C 1
ATOM 1798 O O . THR B 1 70 ? 14.577 9.131 -1.585 1 96.06 70 THR B O 1
ATOM 1801 N N . ASP B 1 71 ? 12.832 10.507 -1.689 1 95.05 71 ASP B N 1
ATOM 1802 C CA . ASP B 1 71 ? 13.187 11.125 -0.415 1 95.05 71 ASP B CA 1
ATOM 1803 C C . ASP B 1 71 ? 12.602 10.34 0.758 1 95.05 71 ASP B C 1
ATOM 1805 O O . ASP B 1 71 ? 12.855 10.668 1.919 1 95.05 71 ASP B O 1
ATOM 1809 N N . GLY B 1 72 ? 11.73 9.342 0.433 1 94.2 72 GLY B N 1
ATOM 1810 C CA . GLY B 1 72 ? 11.196 8.491 1.484 1 94.2 72 GLY B CA 1
ATOM 1811 C C . GLY B 1 72 ? 9.732 8.754 1.78 1 94.2 72 GLY B C 1
ATOM 1812 O O . GLY B 1 72 ? 9.123 8.058 2.595 1 94.2 72 GLY B O 1
ATOM 1813 N N . THR B 1 73 ? 9.086 9.711 1.079 1 97.38 73 THR B N 1
ATOM 1814 C CA . THR B 1 73 ? 7.668 9.998 1.26 1 97.38 73 THR B CA 1
ATOM 1815 C C . THR B 1 73 ? 6.81 8.902 0.633 1 97.38 73 THR B C 1
ATOM 1817 O O . THR B 1 73 ? 7.088 8.449 -0.479 1 97.38 73 THR B O 1
ATOM 1820 N N . ASP B 1 74 ? 5.827 8.496 1.359 1 97.23 74 ASP B N 1
ATOM 1821 C CA . ASP B 1 74 ? 4.844 7.549 0.842 1 97.23 74 ASP B CA 1
ATOM 1822 C C . ASP B 1 74 ? 3.505 8.234 0.583 1 97.23 74 ASP B C 1
ATOM 1824 O O . ASP B 1 74 ? 3.014 8.988 1.426 1 97.23 74 ASP B O 1
ATOM 1828 N N . ILE B 1 75 ? 2.943 7.927 -0.537 1 98.69 75 ILE B N 1
ATOM 1829 C CA . ILE B 1 75 ? 1.691 8.577 -0.907 1 98.69 75 ILE B CA 1
ATOM 1830 C C . ILE B 1 75 ? 0.721 7.544 -1.476 1 98.69 75 ILE B C 1
ATOM 1832 O O . ILE B 1 75 ? 1.106 6.71 -2.3 1 98.69 75 ILE B O 1
ATOM 1836 N N . ASP B 1 76 ? -0.507 7.647 -1.063 1 98.59 76 ASP B N 1
ATOM 1837 C CA . ASP B 1 76 ? -1.6 6.857 -1.621 1 98.59 76 ASP B CA 1
ATOM 1838 C C . ASP B 1 76 ? -2.575 7.74 -2.398 1 98.59 76 ASP B C 1
ATOM 1840 O O . ASP B 1 76 ? -3.023 8.772 -1.893 1 98.59 76 ASP B O 1
ATOM 1844 N N . PHE B 1 77 ? -2.923 7.296 -3.599 1 98.78 77 PHE B N 1
ATOM 1845 C CA . PHE B 1 77 ? -3.927 7.967 -4.416 1 98.78 77 PHE B CA 1
ATOM 1846 C C . PHE B 1 77 ? -5.073 7.019 -4.751 1 98.78 77 PHE B C 1
ATOM 1848 O O . PHE B 1 77 ? -4.861 5.817 -4.925 1 98.78 77 PHE B O 1
ATOM 1855 N N . ASP B 1 78 ? -6.263 7.608 -4.834 1 98.38 78 ASP B N 1
ATOM 1856 C CA . ASP B 1 78 ? -7.367 6.807 -5.353 1 98.38 78 ASP B CA 1
ATOM 1857 C C . ASP B 1 78 ? -7.306 6.709 -6.875 1 98.38 78 ASP B C 1
ATOM 1859 O O . ASP B 1 78 ? -6.333 7.147 -7.493 1 98.38 78 ASP B O 1
ATOM 1863 N N . SER B 1 79 ? -8.297 6.12 -7.456 1 98.14 79 SER B N 1
ATOM 1864 C CA . SER B 1 79 ? -8.303 5.816 -8.884 1 98.14 79 SER B CA 1
ATOM 1865 C C . SER B 1 79 ? -8.311 7.092 -9.72 1 98.14 79 SER B C 1
ATOM 1867 O O . SER B 1 79 ? -7.932 7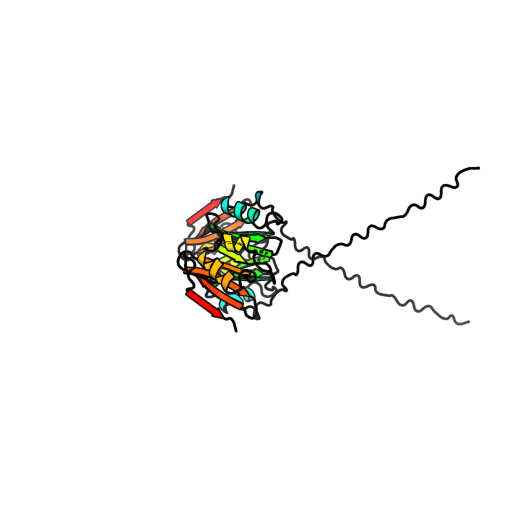.073 -10.893 1 98.14 79 SER B O 1
ATOM 1869 N N . LYS B 1 80 ? -8.741 8.19 -9.148 1 98.32 80 LYS B N 1
ATOM 1870 C CA . LYS B 1 80 ? -8.822 9.462 -9.859 1 98.32 80 LYS B CA 1
ATOM 1871 C C . LYS B 1 80 ? -7.597 10.328 -9.578 1 98.32 80 LYS B C 1
ATOM 1873 O O . LYS B 1 80 ? -7.464 11.422 -10.13 1 98.32 80 LYS B O 1
ATOM 1878 N N . GLY B 1 81 ? -6.701 9.85 -8.698 1 98.61 81 GLY B N 1
ATOM 1879 C CA . GLY B 1 81 ? -5.471 10.572 -8.414 1 98.61 81 GLY B CA 1
ATOM 1880 C C . GLY B 1 81 ? -5.581 11.487 -7.209 1 98.61 81 GLY B C 1
ATOM 1881 O O . GLY B 1 81 ? -4.664 12.26 -6.924 1 98.61 81 GLY B O 1
ATOM 1882 N N . LYS B 1 82 ? -6.703 11.459 -6.55 1 98.59 82 LYS B N 1
ATOM 1883 C CA . LYS B 1 82 ? -6.808 12.197 -5.294 1 98.59 82 LYS B CA 1
ATOM 1884 C C . LYS B 1 82 ? -5.985 11.532 -4.195 1 98.59 82 LYS B C 1
ATOM 1886 O O . LYS B 1 82 ? -6.063 10.317 -4.004 1 98.59 82 LYS B O 1
ATOM 1891 N N . CYS B 1 83 ? -5.276 12.332 -3.442 1 98.83 83 CYS B N 1
ATOM 1892 C CA . CYS B 1 83 ? -4.471 11.814 -2.341 1 98.83 83 CYS B CA 1
ATOM 1893 C C . CYS B 1 83 ? -5.354 11.358 -1.186 1 98.83 83 CYS B C 1
ATOM 1895 O O . CYS B 1 83 ? -6.155 12.137 -0.666 1 98.83 83 CYS B O 1
ATOM 1897 N N . THR B 1 84 ? -5.171 10.116 -0.778 1 98.61 84 THR B N 1
ATOM 1898 C CA . THR B 1 84 ? -5.943 9.578 0.337 1 98.61 84 THR B CA 1
ATOM 1899 C C . THR B 1 84 ? -5.038 9.29 1.532 1 98.61 84 THR B C 1
ATOM 1901 O O . THR B 1 84 ? -5.52 8.966 2.619 1 98.61 84 THR B O 1
ATOM 1904 N N . GLY B 1 85 ? -3.761 9.387 1.348 1 98.67 85 GLY B N 1
ATOM 1905 C CA . GLY B 1 85 ? -2.787 9.181 2.408 1 98.67 85 GLY B CA 1
ATOM 1906 C C . GLY B 1 85 ? -1.402 9.687 2.054 1 98.67 85 GLY B C 1
ATOM 1907 O O . GLY B 1 85 ? -0.964 9.562 0.908 1 98.67 85 GLY B O 1
ATOM 1908 N N . ILE B 1 86 ? -0.711 10.196 3.089 1 98.86 86 ILE B N 1
ATOM 1909 C CA . ILE B 1 86 ? 0.664 10.642 2.894 1 98.86 86 ILE B CA 1
ATOM 1910 C C . ILE B 1 86 ? 1.436 10.521 4.205 1 98.86 86 ILE B C 1
ATOM 1912 O O . ILE B 1 86 ? 0.93 10.891 5.267 1 98.86 86 ILE B O 1
ATOM 1916 N N . ASP B 1 87 ? 2.606 9.944 4.135 1 98.05 87 ASP B N 1
ATOM 1917 C CA . ASP B 1 87 ? 3.539 9.8 5.249 1 98.05 87 ASP B CA 1
ATOM 1918 C C . ASP B 1 87 ? 4.869 10.483 4.943 1 98.05 87 ASP B C 1
ATOM 1920 O O . ASP B 1 87 ? 5.506 10.189 3.93 1 98.05 87 ASP B O 1
ATOM 1924 N N . ALA B 1 88 ? 5.288 11.291 5.823 1 97.95 88 ALA B N 1
ATOM 1925 C CA . ALA B 1 88 ? 6.61 11.899 5.698 1 97.95 88 ALA B CA 1
ATOM 1926 C C . ALA B 1 88 ? 7.71 10.847 5.814 1 97.95 88 ALA B C 1
ATOM 1928 O O . ALA B 1 88 ? 7.467 9.735 6.287 1 97.95 88 ALA B O 1
ATOM 1929 N N . PRO B 1 89 ? 8.874 11.213 5.318 1 95.05 89 PRO B N 1
ATOM 1930 C CA . PRO B 1 89 ? 10.009 10.324 5.579 1 95.05 89 PRO B CA 1
ATOM 1931 C C . PRO B 1 89 ? 10.254 10.103 7.07 1 95.05 89 PRO B C 1
ATOM 1933 O O . PRO B 1 89 ? 9.779 10.882 7.9 1 95.05 89 PRO B O 1
ATOM 1936 N N . ASP B 1 90 ? 11.02 9.048 7.333 1 87.95 90 ASP B N 1
ATOM 1937 C CA . ASP B 1 90 ? 11.362 8.773 8.725 1 87.95 90 ASP B CA 1
ATOM 1938 C C . ASP B 1 90 ? 11.984 9.999 9.39 1 87.95 90 ASP B C 1
ATOM 1940 O O . ASP B 1 90 ? 12.879 10.631 8.826 1 87.95 90 ASP B O 1
ATOM 1944 N N . ASN B 1 91 ? 11.51 10.348 10.53 1 88.51 91 ASN B N 1
ATOM 1945 C CA . ASN B 1 91 ? 11.998 11.435 11.372 1 88.51 91 ASN B CA 1
ATOM 1946 C C . ASN B 1 91 ? 11.819 12.792 10.696 1 88.51 91 ASN B C 1
ATOM 1948 O O . ASN B 1 91 ? 12.647 13.688 10.865 1 88.51 91 ASN B O 1
ATOM 1952 N N . ALA B 1 92 ? 10.907 12.909 9.771 1 96.36 92 ALA B N 1
ATOM 1953 C CA . ALA B 1 92 ? 10.574 14.179 9.131 1 96.36 92 ALA B CA 1
ATOM 1954 C C . ALA B 1 92 ? 9.095 14.511 9.308 1 96.36 92 ALA B C 1
ATOM 1956 O O . ALA B 1 92 ? 8.355 13.757 9.944 1 96.36 92 ALA B O 1
ATOM 1957 N N . PHE B 1 93 ? 8.762 15.763 8.867 1 98.51 93 PHE B N 1
ATOM 1958 C CA . PHE B 1 93 ? 7.393 16.258 8.944 1 98.51 93 PHE B CA 1
ATOM 1959 C C . PHE B 1 93 ? 6.92 16.754 7.583 1 98.51 93 PHE B C 1
ATOM 1961 O O . PHE B 1 93 ? 7.734 17.064 6.712 1 98.51 93 PHE B O 1
ATOM 1968 N N . LEU B 1 94 ? 5.59 16.724 7.454 1 98.79 94 LEU B N 1
ATOM 1969 C CA . LEU B 1 94 ? 4.999 17.276 6.24 1 98.79 94 LEU B CA 1
ATOM 1970 C C . LEU B 1 94 ? 5.088 18.798 6.235 1 98.79 94 LEU B C 1
ATOM 1972 O O . LEU B 1 94 ? 5.016 19.432 7.29 1 98.79 94 LEU B O 1
ATOM 1976 N N . SER B 1 95 ? 5.224 19.362 5.024 1 98.29 95 SER B N 1
ATOM 1977 C CA . SER B 1 95 ? 5.231 20.817 4.918 1 98.29 95 SER B CA 1
ATOM 1978 C C . SER B 1 95 ? 3.833 21.392 5.117 1 98.29 95 SER B C 1
ATOM 1980 O O . SER B 1 95 ? 2.835 20.725 4.835 1 98.29 95 SER B O 1
ATOM 1982 N N . GLN B 1 96 ? 3.805 22.646 5.532 1 98.37 96 GLN B N 1
ATOM 1983 C CA . GLN B 1 96 ? 2.516 23.301 5.731 1 98.37 96 GLN B CA 1
ATOM 1984 C C . GLN B 1 96 ? 1.739 23.396 4.421 1 98.37 96 GLN B C 1
ATOM 1986 O O . GLN B 1 96 ? 0.51 23.312 4.415 1 98.37 96 GLN B O 1
ATOM 1991 N N . SER B 1 97 ? 2.399 23.579 3.318 1 98.47 97 SER B N 1
ATOM 1992 C CA . SER B 1 97 ? 1.735 23.653 2.02 1 98.47 97 SER B CA 1
ATOM 1993 C C . SER B 1 97 ? 0.942 22.383 1.732 1 98.47 97 SER B C 1
ATOM 1995 O O . SER B 1 97 ? -0.176 22.447 1.216 1 98.47 97 SER B O 1
ATOM 1997 N N . ILE B 1 98 ? 1.555 21.181 2.048 1 98.91 98 ILE B N 1
ATOM 1998 C CA . ILE B 1 98 ? 0.873 19.904 1.869 1 98.91 98 ILE B CA 1
ATOM 1999 C C . ILE B 1 98 ? -0.344 19.836 2.788 1 98.91 98 ILE B C 1
ATOM 2001 O O . ILE B 1 98 ? -1.434 19.449 2.359 1 98.91 98 ILE B O 1
ATOM 2005 N N . ILE B 1 99 ? -0.153 20.216 4.026 1 98.94 99 ILE B N 1
ATOM 2006 C CA . ILE B 1 99 ? -1.209 20.166 5.031 1 98.94 99 ILE B CA 1
ATOM 2007 C C . ILE B 1 99 ? -2.372 21.058 4.602 1 98.94 99 ILE B C 1
ATOM 2009 O O . ILE B 1 99 ? -3.531 20.638 4.639 1 98.94 99 ILE B O 1
ATOM 2013 N N . ASN B 1 100 ? -2.093 22.278 4.092 1 98.82 100 ASN B N 1
ATOM 2014 C CA . ASN B 1 100 ? -3.11 23.216 3.627 1 98.82 100 ASN B CA 1
ATOM 2015 C C . ASN B 1 100 ? -3.894 22.652 2.446 1 98.82 100 ASN B C 1
ATOM 2017 O O . ASN B 1 100 ? -5.085 22.93 2.297 1 98.82 100 ASN B O 1
ATOM 2021 N N . ASP B 1 101 ? -3.23 21.931 1.643 1 98.75 101 ASP B N 1
ATOM 2022 C CA . ASP B 1 101 ? -3.853 21.403 0.434 1 98.75 101 ASP B CA 1
ATOM 2023 C C . ASP B 1 101 ? -4.757 20.215 0.755 1 98.75 101 ASP B C 1
ATOM 2025 O O . ASP B 1 101 ? -5.769 19.998 0.085 1 98.75 101 ASP B O 1
ATOM 2029 N N . LEU B 1 102 ? -4.439 19.428 1.742 1 98.88 102 LEU B N 1
ATOM 2030 C CA . LEU B 1 102 ? -5.107 18.15 1.961 1 98.88 102 LEU B CA 1
ATOM 2031 C C . LEU B 1 102 ? -6.216 18.289 3 1 98.88 102 LEU B C 1
ATOM 2033 O O . LEU B 1 102 ? -7.195 17.54 2.972 1 98.88 102 LEU B O 1
ATOM 2037 N N . LEU B 1 103 ? -6.078 19.259 3.916 1 98.93 103 LEU B N 1
ATOM 2038 C CA . LEU B 1 103 ? -7.028 19.338 5.02 1 98.93 103 LEU B CA 1
ATOM 2039 C C . LEU B 1 103 ? -7.969 20.526 4.843 1 98.93 103 LEU B C 1
ATOM 2041 O O . LEU B 1 103 ? -7.576 21.558 4.296 1 98.93 103 LEU B O 1
ATOM 2045 N N . PRO B 1 104 ? -9.179 20.365 5.435 1 98.84 104 PRO B N 1
ATOM 2046 C CA . PRO B 1 104 ? -10.059 21.534 5.488 1 98.84 104 PRO B CA 1
ATOM 2047 C C . PRO B 1 104 ? -9.496 22.657 6.356 1 98.84 104 PRO B C 1
ATOM 2049 O O . PRO B 1 104 ? -8.745 22.397 7.299 1 98.84 104 PRO B O 1
ATOM 2052 N N . LYS B 1 105 ? -9.948 23.844 6.094 1 98.73 105 LYS B N 1
ATOM 2053 C CA . LYS B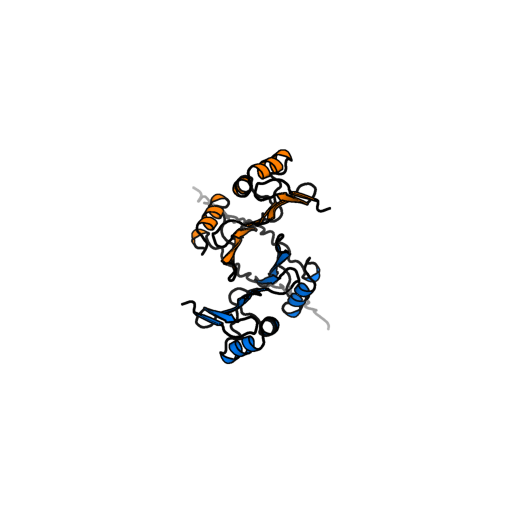 1 105 ? -9.451 25.031 6.783 1 98.73 105 LYS B CA 1
ATOM 2054 C C . LYS B 1 105 ? -9.639 24.91 8.293 1 98.73 105 LYS B C 1
ATOM 2056 O O . LYS B 1 105 ? -8.78 25.337 9.067 1 98.73 105 LYS B O 1
ATOM 2061 N N . SER B 1 106 ? -10.746 24.358 8.748 1 98.79 106 SER B N 1
ATOM 2062 C CA . SER B 1 106 ? -11.026 24.234 10.175 1 98.79 106 SER B CA 1
ATOM 2063 C C . SER B 1 106 ? -10.025 23.306 10.856 1 98.79 106 SER B C 1
ATOM 2065 O O . SER B 1 106 ? -9.612 23.555 11.99 1 98.79 106 SER B O 1
ATOM 2067 N N . ALA B 1 107 ? -9.613 22.238 10.174 1 98.89 107 ALA B N 1
ATOM 2068 C CA . ALA B 1 107 ? -8.606 21.337 10.729 1 98.89 107 ALA B CA 1
ATOM 2069 C C . ALA B 1 107 ? -7.239 22.014 10.79 1 98.89 107 ALA B C 1
ATOM 2071 O O . ALA B 1 107 ? -6.524 21.894 11.788 1 98.89 107 ALA B O 1
ATOM 2072 N N . VAL B 1 108 ? -6.877 22.701 9.741 1 98.9 108 VAL B N 1
ATOM 2073 C CA . VAL B 1 108 ? -5.628 23.453 9.712 1 98.9 108 VAL B CA 1
ATOM 2074 C C . VAL B 1 108 ? -5.592 24.441 10.875 1 98.9 108 VAL B C 1
ATOM 2076 O O . VAL B 1 108 ? -4.581 24.552 11.573 1 98.9 108 VAL B O 1
ATOM 2079 N N . LYS B 1 109 ? -6.674 25.141 11.113 1 98.81 109 LYS B N 1
ATOM 2080 C CA . LYS B 1 109 ? -6.764 26.094 12.215 1 98.81 109 LYS B CA 1
ATOM 2081 C C . LYS B 1 109 ? -6.546 25.403 13.559 1 98.81 109 LYS B C 1
ATOM 2083 O O . LYS B 1 109 ? -5.821 25.914 14.415 1 98.81 109 LYS B O 1
ATOM 2088 N N . THR B 1 110 ? -7.173 24.269 13.729 1 98.52 110 THR B N 1
ATOM 2089 C CA . THR B 1 110 ? -7.018 23.519 14.97 1 98.52 110 THR B CA 1
ATOM 2090 C C . THR B 1 110 ? -5.552 23.168 15.21 1 98.52 110 THR B C 1
ATOM 2092 O O . THR B 1 110 ? -5.034 23.362 16.312 1 98.52 110 THR B O 1
ATOM 2095 N N . LEU B 1 111 ? -4.87 22.671 14.214 1 98.58 111 LEU B N 1
ATOM 2096 C CA . LEU B 1 111 ? -3.466 22.292 14.332 1 98.58 111 LEU B CA 1
ATOM 2097 C C . LEU B 1 111 ? -2.594 23.514 14.602 1 98.58 111 LEU B C 1
ATOM 2099 O O . LEU B 1 111 ? -1.67 23.455 15.415 1 98.58 111 LEU B O 1
ATOM 2103 N N . THR B 1 112 ? -2.885 24.592 13.905 1 98.57 112 THR B N 1
ATOM 2104 C CA . THR B 1 112 ? -2.133 25.83 14.078 1 98.57 112 THR B CA 1
ATOM 2105 C C . THR B 1 112 ? -2.336 26.395 15.481 1 98.57 112 THR B C 1
ATOM 2107 O O . THR B 1 112 ? -1.369 26.747 16.16 1 98.57 112 THR B O 1
ATOM 2110 N N . ASP B 1 113 ? -3.591 26.467 15.963 1 98.15 113 ASP B N 1
ATOM 2111 C CA . ASP B 1 113 ? -3.92 27.026 17.271 1 98.15 113 ASP B CA 1
ATOM 2112 C C . ASP B 1 113 ? -3.263 26.223 18.392 1 98.15 113 ASP B C 1
ATOM 2114 O O . ASP B 1 113 ? -2.978 26.762 19.464 1 98.15 113 ASP B O 1
ATOM 2118 N N . ASN B 1 114 ? -2.986 24.983 18.207 1 96.33 114 ASN B N 1
ATOM 2119 C CA . ASN B 1 114 ? -2.391 24.12 19.222 1 96.33 114 ASN B CA 1
ATOM 2120 C C . ASN B 1 114 ? -0.885 23.977 19.023 1 96.33 114 ASN B C 1
ATOM 2122 O O . ASN B 1 114 ? -0.249 23.134 19.657 1 96.33 114 ASN B O 1
ATOM 2126 N N . ASP B 1 115 ? -0.341 24.745 18.069 1 96.84 115 ASP B N 1
ATOM 2127 C CA . ASP B 1 115 ? 1.087 24.775 17.77 1 96.84 115 ASP B CA 1
ATOM 2128 C C . ASP B 1 115 ? 1.573 23.416 17.272 1 96.84 115 ASP B C 1
ATOM 2130 O O . ASP B 1 115 ? 2.65 22.957 17.657 1 96.84 115 ASP B O 1
ATOM 2134 N N . LEU B 1 116 ? 0.749 22.727 16.411 1 97.8 116 LEU B N 1
ATOM 2135 C CA . LEU B 1 116 ? 1.043 21.366 15.978 1 97.8 116 LEU B CA 1
ATOM 2136 C C . LEU B 1 116 ? 1.257 21.31 14.469 1 97.8 116 LEU B C 1
ATOM 2138 O O . LEU B 1 116 ? 1.629 20.266 13.928 1 97.8 116 LEU B O 1
ATOM 2142 N N . ILE B 1 117 ? 1.046 22.397 13.739 1 98.52 117 ILE B N 1
ATOM 2143 C CA . ILE B 1 117 ? 0.992 22.401 12.281 1 98.52 117 ILE B CA 1
ATOM 2144 C C . ILE B 1 117 ? 2.323 21.914 11.713 1 98.52 117 ILE B C 1
ATOM 2146 O O . ILE B 1 117 ? 2.352 21.2 10.708 1 98.52 117 ILE B O 1
ATOM 2150 N N . ASN B 1 118 ? 3.431 22.181 12.397 1 97.83 118 ASN B N 1
ATOM 2151 C CA . ASN B 1 118 ? 4.752 21.806 11.903 1 97.83 118 ASN B CA 1
ATOM 2152 C C . ASN B 1 118 ? 5.204 20.465 12.473 1 97.83 118 ASN B C 1
ATOM 2154 O O . ASN B 1 118 ? 6.359 20.071 12.302 1 97.83 118 ASN B O 1
ATOM 2158 N N . SER B 1 119 ? 4.307 19.772 13.117 1 98.05 119 SER B N 1
ATOM 2159 C CA . SER B 1 119 ? 4.63 18.498 13.75 1 98.05 119 SER B CA 1
ATOM 2160 C C . SER B 1 119 ? 3.853 17.351 13.113 1 98.05 119 SER B C 1
ATOM 2162 O O . SER B 1 119 ? 3.825 16.24 13.648 1 98.05 119 SER B O 1
ATOM 2164 N N . VAL B 1 120 ? 3.228 17.594 11.962 1 98.76 120 VAL B N 1
ATOM 2165 C CA . VAL B 1 120 ? 2.417 16.588 11.285 1 98.76 120 VAL B CA 1
ATOM 2166 C C . VAL B 1 120 ? 3.32 15.631 10.51 1 98.76 120 VAL B C 1
ATOM 2168 O O . VAL B 1 120 ? 4.12 16.062 9.676 1 98.76 120 VAL B O 1
ATOM 2171 N N . GLU B 1 121 ? 3.135 14.305 10.734 1 98.07 121 GLU B N 1
ATOM 2172 C CA . GLU B 1 121 ? 3.96 13.3 10.07 1 98.07 121 GLU B CA 1
ATOM 2173 C C . GLU B 1 121 ? 3.153 12.519 9.036 1 98.07 121 GLU B C 1
ATOM 2175 O O . GLU B 1 121 ? 3.719 11.949 8.101 1 98.07 121 GLU B O 1
ATOM 2180 N N . GLU B 1 122 ? 1.833 12.395 9.253 1 98.34 122 GLU B N 1
ATOM 2181 C CA . GLU B 1 122 ? 0.997 11.554 8.403 1 98.34 122 GLU B CA 1
ATOM 2182 C C . GLU B 1 122 ? -0.433 12.084 8.338 1 98.34 122 GLU B C 1
ATOM 2184 O O . GLU B 1 122 ? -0.967 12.568 9.337 1 98.34 122 GLU B O 1
ATOM 2189 N N . ILE B 1 123 ? -1.055 11.983 7.189 1 98.87 123 ILE B N 1
ATOM 2190 C CA . ILE B 1 123 ? -2.47 12.259 6.968 1 98.87 123 ILE B CA 1
ATOM 2191 C C . ILE B 1 123 ? -3.111 11.099 6.211 1 98.87 123 ILE B C 1
ATOM 2193 O O . ILE B 1 123 ? -2.584 10.649 5.19 1 98.87 123 ILE B O 1
ATOM 2197 N N . GLU B 1 124 ? -4.213 10.589 6.715 1 98.79 124 GLU B N 1
ATOM 2198 C CA . GLU B 1 124 ? -5.052 9.619 6.02 1 98.79 124 GLU B C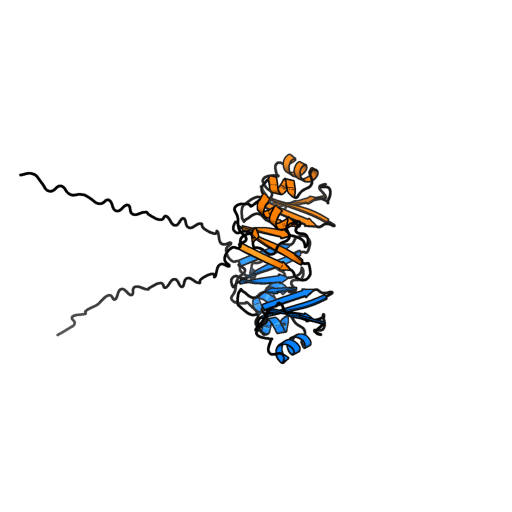A 1
ATOM 2199 C C . GLU B 1 124 ? -6.494 10.108 5.919 1 98.79 124 GLU B C 1
ATOM 2201 O O . GLU B 1 124 ? -7.045 10.637 6.886 1 98.79 124 GLU B O 1
ATOM 2206 N N . TYR B 1 125 ? -7.061 9.823 4.736 1 98.59 125 TYR B N 1
ATOM 2207 C CA . TYR B 1 125 ? -8.43 10.254 4.478 1 98.59 125 TYR B CA 1
ATOM 2208 C C . TYR B 1 125 ? -9.316 9.068 4.116 1 98.59 125 TYR B C 1
ATOM 2210 O O . TYR B 1 125 ? -8.898 8.177 3.373 1 98.59 125 TYR B O 1
ATOM 2218 N N . ASN B 1 126 ? -10.455 9.07 4.649 1 97.84 126 ASN B N 1
ATOM 2219 C CA . ASN B 1 126 ? -11.561 8.182 4.306 1 97.84 126 ASN B CA 1
ATOM 2220 C C . ASN B 1 126 ? -12.859 8.958 4.101 1 97.84 126 ASN B C 1
ATOM 2222 O O . ASN B 1 126 ? -13.268 9.732 4.968 1 97.84 126 ASN B O 1
ATOM 2226 N N . SER B 1 127 ? -13.488 8.725 3.013 1 96 127 SER B N 1
ATOM 2227 C CA . SER B 1 127 ? -14.615 9.562 2.613 1 96 127 SER B CA 1
ATOM 2228 C C . SER B 1 127 ? -15.76 9.463 3.616 1 96 127 SER B C 1
ATOM 2230 O O . SER B 1 127 ? -16.538 10.407 3.773 1 96 127 SER B O 1
ATOM 2232 N N . SER B 1 128 ? -15.921 8.351 4.257 1 96.55 128 SER B N 1
ATOM 2233 C CA . SER B 1 128 ? -17.03 8.166 5.187 1 96.55 128 SER B CA 1
ATOM 2234 C C . SER B 1 128 ? -16.618 8.507 6.615 1 96.55 128 SER B C 1
ATOM 2236 O O . SER B 1 128 ? -17.47 8.749 7.472 1 96.55 128 SER B O 1
ATOM 2238 N N . LYS B 1 129 ? -15.34 8.594 6.915 1 97.11 129 LYS B N 1
ATOM 2239 C CA . LYS B 1 129 ? -14.901 8.709 8.303 1 97.11 129 LYS B CA 1
ATOM 2240 C C . LYS B 1 129 ? -14.12 10.001 8.526 1 97.11 129 LYS B C 1
ATOM 2242 O O . LYS B 1 129 ? -13.953 10.442 9.665 1 97.11 129 LYS B O 1
ATOM 2247 N N . GLY B 1 130 ? -13.571 10.577 7.44 1 98.45 130 GLY B N 1
ATOM 2248 C CA . GLY B 1 130 ? -12.849 11.835 7.544 1 98.45 130 GLY B CA 1
ATOM 2249 C C . GLY B 1 130 ? -11.343 11.659 7.563 1 98.45 130 GLY B C 1
ATOM 2250 O O . GLY B 1 130 ? -10.791 10.895 6.768 1 98.45 130 GLY B O 1
ATOM 2251 N N . TYR B 1 131 ? -10.663 12.443 8.409 1 98.82 131 TYR B N 1
ATOM 2252 C CA . TYR B 1 131 ? -9.206 12.51 8.395 1 98.82 131 TYR B CA 1
ATOM 2253 C C . TYR B 1 131 ? -8.623 11.962 9.692 1 98.82 131 TYR B C 1
ATOM 2255 O O . TYR B 1 131 ? -9.149 12.224 10.776 1 98.82 131 TYR B O 1
ATOM 2263 N N . LYS B 1 132 ? -7.565 11.231 9.613 1 98.7 132 LYS B N 1
ATOM 2264 C CA . LYS B 1 132 ? -6.627 10.969 10.701 1 98.7 132 LYS B CA 1
ATOM 2265 C C . LYS B 1 132 ? -5.311 11.709 10.482 1 98.7 132 LYS B C 1
ATOM 2267 O O . LYS B 1 132 ? -4.694 11.591 9.421 1 98.7 132 LYS B O 1
ATOM 2272 N N . VAL B 1 133 ? -4.879 12.458 11.41 1 98.79 133 VAL B N 1
ATOM 2273 C CA . VAL B 1 133 ? -3.633 13.215 11.364 1 98.79 133 VAL B CA 1
ATOM 2274 C C . VAL B 1 133 ? -2.739 12.813 12.535 1 98.79 133 VAL B C 1
ATOM 2276 O O . VAL B 1 133 ? -3.141 12.922 13.696 1 98.79 133 VAL B O 1
ATOM 2279 N N . GLU B 1 134 ? -1.593 12.362 12.212 1 97.93 134 GLU B N 1
ATOM 2280 C CA . GLU B 1 134 ? -0.625 12.023 13.251 1 97.93 134 GLU B CA 1
ATOM 2281 C C . GLU B 1 134 ? 0.351 13.172 13.492 1 97.93 134 GLU B C 1
ATOM 2283 O O . GLU B 1 134 ? 0.979 13.667 12.554 1 97.93 134 GLU B O 1
ATOM 2288 N N . VAL B 1 135 ? 0.504 13.5 14.675 1 97.84 135 VAL B N 1
ATOM 2289 C CA . VAL B 1 135 ? 1.404 14.578 15.07 1 97.84 135 VAL B CA 1
ATOM 2290 C C . VAL B 1 135 ? 2.395 14.066 16.113 1 97.84 135 VAL B C 1
ATOM 2292 O O . VAL B 1 135 ? 2.028 13.296 17.003 1 97.84 135 VAL B O 1
ATOM 2295 N N . ARG B 1 136 ? 3.658 14.348 15.881 1 95.82 136 ARG B N 1
ATOM 2296 C CA . ARG B 1 136 ? 4.697 13.974 16.835 1 95.82 136 ARG B CA 1
ATOM 2297 C C . ARG B 1 136 ? 5.301 15.208 17.498 1 95.82 136 ARG B C 1
ATOM 2299 O O . ARG B 1 136 ? 6.003 15.987 16.849 1 95.82 136 ARG B O 1
ATOM 2306 N N . HIS B 1 137 ? 5.302 15.31 18.721 1 89.53 137 HIS B N 1
ATOM 2307 C CA . HIS B 1 137 ? 5.933 16.338 19.54 1 89.53 137 HIS B CA 1
ATOM 2308 C C . HIS B 1 137 ? 6.473 15.752 20.841 1 89.53 137 HIS B C 1
ATOM 2310 O O . HIS B 1 137 ? 7.351 14.887 20.819 1 89.53 137 HIS B O 1
ATOM 2316 N N . HIS B 1 138 ? 5.755 15.624 21.908 1 84.05 138 HIS B N 1
ATOM 2317 C CA . HIS B 1 138 ? 6.154 14.924 23.124 1 84.05 138 HIS B CA 1
ATOM 2318 C C . HIS B 1 138 ? 5.76 13.452 23.066 1 84.05 138 HIS B C 1
ATOM 2320 O O . HIS B 1 138 ? 6.567 12.576 23.387 1 84.05 138 HIS B O 1
ATOM 2326 N N . THR B 1 139 ? 4.633 13.3 22.553 1 88.87 139 THR B N 1
ATOM 2327 C CA . THR B 1 139 ? 4.062 11.989 22.265 1 88.87 139 THR B CA 1
ATOM 2328 C C . THR B 1 139 ? 3.523 11.935 20.839 1 88.87 139 THR B C 1
ATOM 2330 O O . THR B 1 139 ? 3.586 12.926 20.108 1 88.87 139 THR B O 1
ATOM 2333 N N . ILE B 1 140 ? 3.213 10.818 20.426 1 92.54 140 ILE B N 1
ATOM 2334 C CA . ILE B 1 140 ? 2.503 10.685 19.158 1 92.54 140 ILE B CA 1
ATOM 2335 C C . ILE B 1 140 ? 0.996 10.718 19.405 1 92.54 140 ILE B C 1
ATOM 2337 O O . ILE B 1 140 ? 0.463 9.889 20.146 1 92.54 140 ILE B O 1
ATOM 2341 N N . ASP B 1 141 ? 0.369 11.805 18.81 1 95.8 141 ASP B N 1
ATOM 2342 C CA . ASP B 1 141 ? -1.081 11.941 18.906 1 95.8 141 ASP B CA 1
ATOM 2343 C C . ASP B 1 141 ? -1.749 11.668 17.561 1 95.8 141 ASP B C 1
ATOM 2345 O O . ASP B 1 141 ? -1.218 12.04 16.512 1 95.8 141 ASP B O 1
ATOM 2349 N N . ASP B 1 142 ? -2.898 11.09 17.676 1 96.66 142 ASP B N 1
ATOM 2350 C CA . ASP B 1 142 ? -3.772 10.912 16.52 1 96.66 142 ASP B CA 1
ATOM 2351 C C . ASP B 1 142 ? -4.997 11.819 16.612 1 96.66 142 ASP B C 1
ATOM 2353 O O . ASP B 1 142 ? -5.866 11.613 17.461 1 96.66 142 ASP B O 1
ATOM 2357 N N . TYR B 1 143 ? -4.978 12.82 15.771 1 98.21 143 TYR B N 1
ATOM 2358 C CA . TYR B 1 143 ? -6.154 13.672 15.64 1 98.21 143 TYR B CA 1
ATOM 2359 C C . TYR B 1 143 ? -7.118 13.116 14.598 1 98.21 143 TYR B C 1
ATOM 2361 O O . TYR B 1 143 ? -6.716 12.807 13.474 1 98.21 143 TYR B O 1
ATOM 2369 N N . ARG B 1 144 ? -8.396 13.038 15.02 1 98.61 144 ARG B N 1
ATOM 2370 C CA . ARG B 1 144 ? -9.455 12.634 14.101 1 98.61 144 ARG B CA 1
ATOM 2371 C C . ARG B 1 144 ? -10.36 13.813 13.756 1 98.61 144 ARG B C 1
ATOM 2373 O O . ARG B 1 144 ? -10.881 14.483 14.65 1 98.61 144 ARG B O 1
ATOM 2380 N N . PHE B 1 145 ? -10.513 14.052 12.442 1 98.86 145 PHE B N 1
ATOM 2381 C CA . PHE B 1 145 ? -11.408 15.092 11.95 1 98.86 145 PHE B CA 1
ATOM 2382 C C . PHE B 1 145 ? -12.5 14.494 11.071 1 98.86 145 PHE B C 1
ATOM 2384 O O . PHE B 1 145 ? -12.257 13.536 10.334 1 98.86 145 PHE B O 1
ATOM 2391 N N . ASP B 1 146 ? -13.672 15.065 11.118 1 98.64 146 ASP B N 1
ATOM 2392 C CA . ASP B 1 146 ? -14.655 14.69 10.106 1 98.64 146 ASP B CA 1
ATOM 2393 C C . ASP B 1 146 ? -14.345 15.353 8.767 1 98.64 146 ASP B C 1
ATOM 2395 O O . ASP B 1 146 ? -13.32 16.023 8.622 1 98.64 146 ASP B O 1
ATOM 2399 N N . ALA B 1 147 ? -15.223 15.149 7.779 1 98 147 ALA B N 1
ATOM 2400 C CA . ALA B 1 147 ? -14.972 15.617 6.418 1 98 147 ALA B CA 1
ATOM 2401 C C . ALA B 1 147 ? -14.924 17.141 6.362 1 98 147 ALA B C 1
ATOM 2403 O O . ALA B 1 147 ? -14.279 17.716 5.482 1 98 147 ALA B O 1
ATOM 2404 N N . ALA B 1 148 ? -15.523 17.799 7.369 1 98.01 148 ALA B N 1
ATOM 2405 C CA . ALA B 1 148 ? -15.563 19.259 7.402 1 98.01 148 ALA B CA 1
ATOM 2406 C C . ALA B 1 148 ? -14.415 19.821 8.235 1 98.01 148 ALA B C 1
ATOM 2408 O O . ALA B 1 148 ? -14.233 21.038 8.311 1 98.01 148 ALA B O 1
ATOM 2409 N N . GLY B 1 149 ? -13.656 18.936 8.891 1 98.49 149 GLY B N 1
ATOM 2410 C CA . GLY B 1 149 ? -12.488 19.376 9.638 1 98.49 149 GLY B CA 1
ATOM 2411 C C . GLY B 1 149 ? -12.77 19.596 11.112 1 98.49 149 GLY B C 1
ATOM 2412 O O . GLY B 1 149 ? -11.931 20.134 11.836 1 98.49 149 GLY B O 1
ATOM 2413 N N . LYS B 1 150 ? -13.956 19.252 11.533 1 98.31 150 LYS B N 1
ATOM 2414 C CA . LYS B 1 150 ? -14.248 19.295 12.963 1 98.31 150 LYS B CA 1
ATOM 2415 C C . LYS B 1 150 ? -13.55 18.156 13.701 1 98.31 150 LYS B C 1
ATOM 2417 O O . LYS B 1 150 ? -13.573 17.01 13.248 1 98.31 150 LYS B O 1
ATOM 2422 N N . VAL B 1 151 ? -12.988 18.4 14.892 1 98.38 151 VAL B N 1
ATOM 2423 C CA . VAL B 1 151 ? -12.297 17.386 15.681 1 98.38 151 VAL B CA 1
ATOM 2424 C C . VAL B 1 151 ? -13.311 16.398 16.255 1 98.38 151 VAL B C 1
ATOM 2426 O O . VAL B 1 151 ? -14.271 16.799 16.916 1 98.38 151 VAL B O 1
ATOM 2429 N N . LEU B 1 152 ? -13.078 15.194 16.018 1 98.18 152 LEU B N 1
ATOM 2430 C CA . LEU B 1 152 ? -13.919 14.139 16.573 1 98.18 152 LEU B CA 1
ATOM 2431 C C . LEU B 1 152 ? -13.274 13.524 17.811 1 98.18 152 LEU B C 1
ATOM 2433 O O . LEU B 1 152 ? -13.964 13.198 18.779 1 98.18 152 LEU B O 1
ATOM 2437 N N . ARG B 1 153 ? -11.961 13.334 17.704 1 96.6 153 ARG B N 1
ATOM 2438 C CA . ARG B 1 153 ? -11.236 12.621 18.751 1 96.6 153 ARG B CA 1
ATOM 2439 C C . ARG B 1 153 ? -9.738 12.893 18.662 1 96.6 153 ARG B C 1
ATOM 2441 O O . ARG B 1 153 ? -9.204 13.106 17.572 1 96.6 153 ARG B O 1
ATOM 2448 N N . VAL B 1 154 ? -9.091 12.892 19.86 1 96.3 154 VAL B N 1
ATOM 2449 C CA . VAL B 1 154 ? -7.634 12.899 19.944 1 96.3 154 VAL B CA 1
ATOM 2450 C C . VAL B 1 154 ? -7.16 11.722 20.793 1 96.3 154 VAL B C 1
ATOM 2452 O O . VAL B 1 154 ? -7.579 11.568 21.943 1 96.3 154 VAL B O 1
ATOM 2455 N N . ASN B 1 155 ? -6.411 10.863 20.159 1 94.95 155 ASN B N 1
ATOM 2456 C CA . ASN B 1 155 ? -5.796 9.753 20.878 1 94.95 155 ASN B CA 1
ATOM 2457 C C . ASN B 1 155 ? -4.325 10.027 21.18 1 94.95 155 ASN B C 1
ATOM 2459 O O . ASN B 1 155 ? -3.553 10.356 20.278 1 94.95 155 ASN B O 1
ATOM 2463 N N . HIS B 1 156 ? -3.972 9.811 22.431 1 90.24 156 HIS B N 1
ATOM 2464 C CA . HIS B 1 156 ? -2.59 10.004 22.855 1 90.24 156 HIS B CA 1
ATOM 2465 C C . HIS B 1 156 ? -1.864 8.67 22.991 1 90.24 156 HIS B C 1
ATOM 2467 O O . HIS B 1 156 ? -2.321 7.779 23.71 1 90.24 156 HIS B O 1
ATOM 2473 N N . ASP B 1 157 ? -0.87 8.423 22.064 1 78.15 157 ASP B N 1
ATOM 2474 C CA . ASP B 1 157 ? -0.104 7.189 22.21 1 78.15 157 ASP B CA 1
ATOM 2475 C C . ASP B 1 157 ? 0.863 7.278 23.389 1 78.15 157 ASP B C 1
ATOM 2477 O O . ASP B 1 157 ? 1.586 8.266 23.532 1 78.15 157 ASP B O 1
ATOM 2481 N N . ASN B 1 158 ? 0.549 6.747 24.618 1 61.08 158 ASN B N 1
ATOM 2482 C CA . ASN B 1 158 ? 1.392 6.74 25.808 1 61.08 158 ASN B CA 1
ATOM 2483 C C . ASN B 1 158 ? 2.595 5.816 25.638 1 61.08 158 ASN B C 1
ATOM 2485 O O . ASN B 1 158 ? 2.534 4.844 24.883 1 61.08 158 ASN B O 1
#

Solvent-accessible surface area (backbone atoms only — not comparable to full-atom values): 18063 Å² total; per-residue (Å²): 132,94,79,89,81,83,84,80,81,79,78,80,74,77,74,77,75,75,72,74,73,71,69,78,64,67,72,64,39,54,64,85,74,48,97,66,43,68,52,33,46,50,53,44,46,74,77,42,66,88,58,38,32,42,45,72,48,72,40,80,90,69,47,24,36,41,36,31,34,65,82,48,33,36,40,30,26,41,64,72,17,50,75,36,30,40,34,36,25,89,97,46,53,42,54,61,70,58,50,60,70,76,42,39,69,54,35,52,47,52,31,47,77,69,74,37,49,78,28,27,30,33,43,38,53,39,96,90,69,15,36,42,36,33,31,56,76,95,45,45,32,40,38,29,20,37,82,74,18,50,78,75,46,75,46,74,55,126,136,91,86,85,82,77,84,76,82,78,80,76,76,76,74,74,72,75,72,73,72,72,69,78,64,67,71,65,38,55,63,85,76,48,98,64,42,68,52,35,46,49,52,44,45,73,78,42,66,88,58,38,31,42,46,71,46,72,41,81,90,69,48,23,35,41,36,31,34,66,82,49,33,35,39,31,25,41,63,72,18,50,76,36,29,40,34,36,25,89,97,47,51,42,53,61,70,59,50,60,70,74,42,39,68,54,34,51,47,53,32,48,77,69,73,36,49,77,26,26,30,33,42,39,52,39,95,90,69,15,34,42,36,33,31,55,75,93,46,48,32,40,38,28,20,36,82,72,16,51,77,74,46,76,45,74,55,125